Protein AF-A0A7C4D0T0-F1 (afdb_monomer_lite)

Secondary structure (DSSP, 8-state):
---------SHHHHHHHHTTSS-------HHHHHHHHHHHTTTT--PPP--EEEEEE-TTTHHHHHHH---SEEEEEESSHHHHHHHHH--S--EEEE-TTTGGG--HHHHHHHHTSSS--EEEEEHHHHHHHHHH--SHHHHHHHHHHHHHHHHHHHTT-EEEEE---SSGGGPPPHHHHHHHHHHTT--HHHHHIIIIIHHHHHHHHHTT-

Sequence (213 aa):
MFNLYLAYSECRDMIKHVEIDSAIMFGFDSELLKKCVDALNSARAAIAIVPRAIHQVSEDTIDICLKKSRYLLNGCIPSDTISARKLAKLGATVTIVLTPTSLKFIDESQINVMAQTPTPRYLEIHLYQFLTHLVNYQNIDVEKEFYYLGTVIERALKNDVAVIPSASSPNIRKAILVNHIDLVLYSMGFSRRERRLMLEFYPMDLVQRWLKT

pLDDT: mean 77.22, std 20.46, range [22.3, 97.38]

Radius of gyration: 17.25 Å; chains: 1; bounding box: 45×38×47 Å

Organism: NCBI:txid334771

Structure (mmCIF, N/CA/C/O backbone):
data_AF-A0A7C4D0T0-F1
#
_entry.id   AF-A0A7C4D0T0-F1
#
loop_
_atom_site.group_PDB
_atom_site.id
_atom_site.type_symbol
_atom_site.label_atom_id
_atom_site.label_alt_id
_atom_site.label_comp_id
_atom_site.label_asym_id
_atom_site.label_entity_id
_atom_site.label_seq_id
_atom_site.pdbx_PDB_ins_code
_atom_site.Cartn_x
_atom_site.Cartn_y
_atom_site.Cartn_z
_atom_site.occupancy
_atom_site.B_iso_or_equiv
_atom_site.auth_seq_id
_atom_site.auth_comp_id
_atom_site.auth_asym_id
_atom_site.auth_atom_id
_atom_site.pdbx_PDB_model_num
ATOM 1 N N . MET A 1 1 ? 20.392 -10.855 -11.038 1.00 25.83 1 MET A N 1
ATOM 2 C CA . MET A 1 1 ? 20.099 -9.501 -11.555 1.00 25.83 1 MET A CA 1
ATOM 3 C C . MET A 1 1 ? 18.695 -9.537 -12.148 1.00 25.83 1 MET A C 1
ATOM 5 O O . MET A 1 1 ? 18.511 -10.171 -13.178 1.00 25.83 1 MET A O 1
ATOM 9 N N . PHE A 1 2 ? 17.692 -8.984 -11.458 1.00 23.64 2 PHE A N 1
ATOM 10 C CA . PHE A 1 2 ? 16.321 -8.933 -11.979 1.00 23.64 2 PHE A CA 1
ATOM 11 C C . PHE A 1 2 ? 16.244 -7.875 -13.077 1.00 23.64 2 PHE A C 1
ATOM 13 O O . PHE A 1 2 ? 16.380 -6.684 -12.810 1.00 23.64 2 PHE A O 1
ATOM 20 N N . ASN A 1 3 ? 16.082 -8.318 -14.322 1.00 22.30 3 ASN A N 1
ATOM 21 C CA . ASN A 1 3 ? 15.970 -7.432 -15.471 1.00 22.30 3 ASN A CA 1
ATOM 22 C C . ASN A 1 3 ? 14.504 -6.974 -15.583 1.00 22.30 3 ASN A C 1
ATOM 24 O O . ASN A 1 3 ? 13.681 -7.644 -16.196 1.00 22.30 3 ASN A O 1
ATOM 28 N N . LEU A 1 4 ? 14.162 -5.868 -14.917 1.00 30.02 4 LEU A N 1
ATOM 29 C CA . LEU A 1 4 ? 12.798 -5.314 -14.814 1.00 30.02 4 LEU A CA 1
ATOM 30 C C . LEU A 1 4 ? 12.349 -4.507 -16.055 1.00 30.02 4 LEU A C 1
ATOM 32 O O . LEU A 1 4 ? 11.442 -3.683 -15.966 1.00 30.02 4 LEU A O 1
ATOM 36 N N . TYR A 1 5 ? 12.966 -4.713 -17.221 1.00 28.58 5 TYR A N 1
ATOM 37 C CA . TYR A 1 5 ? 12.603 -3.990 -18.442 1.00 28.58 5 TYR A CA 1
ATOM 38 C C . TYR A 1 5 ? 11.486 -4.708 -19.205 1.00 28.58 5 TYR A C 1
ATOM 40 O O . TYR A 1 5 ? 11.740 -5.578 -20.033 1.00 28.58 5 TYR A O 1
ATOM 48 N N . LEU A 1 6 ? 10.247 -4.271 -18.993 1.00 40.19 6 LEU A N 1
ATOM 49 C CA . LEU A 1 6 ? 9.230 -4.319 -20.042 1.00 40.19 6 LEU A CA 1
ATOM 50 C C . LEU A 1 6 ? 9.036 -2.897 -20.555 1.00 40.19 6 LEU A C 1
ATOM 52 O O . LEU A 1 6 ? 8.265 -2.103 -20.023 1.00 40.19 6 LEU A O 1
ATOM 56 N N . ALA A 1 7 ? 9.818 -2.556 -21.577 1.00 33.72 7 ALA A N 1
ATOM 57 C CA . ALA A 1 7 ? 9.607 -1.344 -22.343 1.00 33.72 7 ALA A CA 1
ATOM 58 C C . ALA A 1 7 ? 8.464 -1.601 -23.329 1.00 33.72 7 ALA A C 1
ATOM 60 O O . ALA A 1 7 ? 8.690 -2.093 -24.430 1.00 33.72 7 ALA A O 1
ATOM 61 N N . TYR A 1 8 ? 7.234 -1.271 -22.942 1.00 43.12 8 TYR A N 1
ATOM 62 C CA . TYR A 1 8 ? 6.168 -1.110 -23.925 1.00 43.12 8 TYR A CA 1
ATOM 63 C C . TYR A 1 8 ? 6.389 0.233 -24.624 1.00 43.12 8 TYR A C 1
ATOM 65 O O . TYR A 1 8 ? 6.225 1.300 -24.029 1.00 43.12 8 TYR A O 1
ATOM 73 N N . SER A 1 9 ? 6.850 0.177 -25.871 1.00 38.19 9 SER A N 1
ATOM 74 C CA . SER A 1 9 ? 7.091 1.349 -26.719 1.00 38.19 9 SER A CA 1
ATOM 75 C C . SER A 1 9 ? 5.818 1.877 -27.376 1.00 38.19 9 SER A C 1
ATOM 77 O O . SER A 1 9 ? 5.797 3.018 -27.831 1.00 38.19 9 SER A O 1
ATOM 79 N N . GLU A 1 10 ? 4.756 1.070 -27.409 1.00 41.31 10 GLU A N 1
ATOM 80 C CA . GLU A 1 10 ? 3.514 1.370 -28.114 1.00 41.31 10 GLU A CA 1
ATOM 81 C C . GLU A 1 10 ? 2.292 0.953 -27.284 1.00 41.31 10 GLU A C 1
ATOM 83 O O . GLU A 1 10 ? 2.283 -0.090 -26.629 1.00 41.31 10 GLU A O 1
ATOM 88 N N . CYS A 1 11 ? 1.218 1.747 -27.349 1.00 44.31 11 CYS A N 1
ATOM 89 C CA . CYS A 1 11 ? -0.046 1.472 -26.654 1.00 44.31 11 CYS A CA 1
ATOM 90 C C . CYS A 1 11 ? -0.643 0.099 -27.031 1.00 44.31 11 CYS A C 1
ATOM 92 O O . CYS A 1 11 ? -1.248 -0.572 -26.195 1.00 44.31 11 CYS A O 1
ATOM 94 N N . ARG A 1 12 ? -0.398 -0.370 -28.264 1.00 48.31 12 ARG A N 1
ATOM 95 C CA . ARG A 1 12 ? -0.879 -1.673 -28.750 1.00 48.31 12 ARG A CA 1
ATOM 96 C C . ARG A 1 12 ? -0.313 -2.859 -27.960 1.00 48.31 12 ARG A C 1
ATOM 98 O O . ARG A 1 12 ? -0.985 -3.877 -27.828 1.00 48.31 12 ARG A O 1
ATOM 105 N N . ASP A 1 13 ? 0.917 -2.749 -27.461 1.00 50.94 13 ASP A N 1
ATOM 106 C CA . ASP A 1 13 ? 1.589 -3.861 -26.785 1.00 50.94 13 ASP A CA 1
ATOM 107 C C . ASP A 1 13 ? 1.131 -3.977 -25.322 1.00 50.94 13 ASP A C 1
ATOM 109 O O . ASP A 1 13 ? 1.096 -5.074 -24.770 1.00 50.94 13 ASP A O 1
ATOM 113 N N . MET A 1 14 ? 0.678 -2.862 -24.734 1.00 51.56 14 MET A N 1
ATOM 114 C CA . MET A 1 14 ? -0.050 -2.835 -23.464 1.00 51.56 14 MET A CA 1
ATOM 115 C C . MET A 1 14 ? -1.441 -3.476 -23.612 1.00 51.56 14 MET A C 1
ATOM 117 O O . MET A 1 14 ? -1.815 -4.309 -22.793 1.00 51.56 14 MET A O 1
ATOM 121 N N . ILE A 1 15 ? -2.181 -3.147 -24.681 1.00 50.59 15 ILE A N 1
ATOM 122 C CA . ILE A 1 15 ? -3.528 -3.688 -24.961 1.00 50.59 15 ILE A CA 1
ATOM 123 C C . ILE A 1 15 ? -3.529 -5.215 -25.043 1.00 50.59 15 ILE A C 1
ATOM 125 O O . ILE A 1 15 ? -4.337 -5.856 -24.375 1.00 50.59 15 ILE A O 1
ATOM 129 N N . LYS A 1 16 ? -2.570 -5.802 -25.772 1.00 49.34 16 LYS A N 1
ATOM 130 C CA . LYS A 1 16 ? -2.410 -7.264 -25.860 1.00 49.34 16 LYS A CA 1
ATOM 131 C C . LYS A 1 16 ? -2.255 -7.943 -24.501 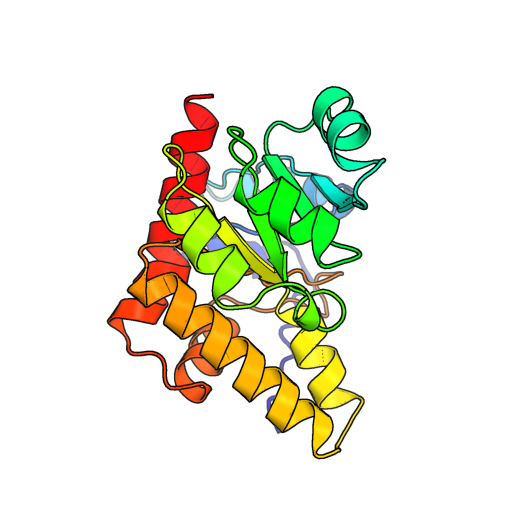1.00 49.34 16 LYS A C 1
ATOM 133 O O . LYS A 1 16 ? -2.553 -9.122 -24.382 1.00 49.34 16 LYS A O 1
ATOM 138 N N . HIS A 1 17 ? -1.743 -7.234 -23.498 1.00 48.78 17 HIS A N 1
ATOM 139 C CA . HIS A 1 17 ? -1.542 -7.784 -22.162 1.00 48.78 17 HIS A CA 1
ATOM 140 C C . HIS A 1 17 ? -2.787 -7.627 -21.279 1.00 48.78 17 HIS A C 1
ATOM 142 O O . HIS A 1 17 ? -3.100 -8.529 -20.508 1.00 48.78 17 HIS A O 1
ATOM 148 N N . VAL A 1 18 ? -3.544 -6.535 -21.439 1.00 49.06 18 VAL A N 1
ATOM 149 C CA . VAL A 1 18 ? -4.823 -6.332 -20.733 1.00 49.06 18 VAL A CA 1
ATOM 150 C C . VAL A 1 18 ? -5.925 -7.276 -21.236 1.00 49.06 18 VAL A C 1
ATOM 152 O O . VAL A 1 18 ? -6.815 -7.637 -20.474 1.00 49.06 18 VAL A O 1
ATOM 155 N N . GLU A 1 19 ? -5.861 -7.721 -22.494 1.00 42.75 19 GLU A N 1
ATOM 156 C CA . GLU A 1 19 ? -6.768 -8.746 -23.038 1.00 42.75 19 GLU A CA 1
ATOM 157 C C . GLU A 1 19 ? -6.543 -10.151 -22.444 1.00 42.75 19 GLU A C 1
ATOM 159 O O . GLU A 1 19 ? -7.451 -10.979 -22.499 1.00 42.75 19 GLU A O 1
ATOM 164 N N . ILE A 1 20 ? -5.359 -10.434 -21.885 1.00 43.66 20 ILE A N 1
ATOM 165 C CA . ILE A 1 20 ? -4.994 -11.771 -21.381 1.00 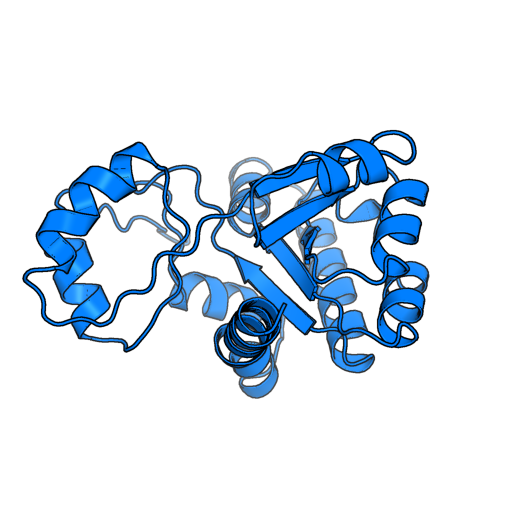43.66 20 ILE A CA 1
ATOM 166 C C . ILE A 1 20 ? -5.419 -11.963 -19.917 1.00 43.66 20 ILE A C 1
ATOM 168 O O . ILE A 1 20 ? -5.844 -13.060 -19.562 1.00 43.66 20 ILE A O 1
ATOM 172 N N . ASP A 1 21 ? -5.370 -10.910 -19.093 1.00 34.22 21 ASP A N 1
ATOM 173 C CA . ASP A 1 21 ? -5.737 -10.959 -17.673 1.00 34.22 21 ASP A CA 1
ATOM 174 C C . ASP A 1 21 ? -6.852 -9.950 -17.360 1.00 34.22 21 ASP A C 1
ATOM 176 O O . ASP A 1 21 ? -6.663 -8.732 -17.334 1.00 34.22 21 ASP A O 1
ATOM 180 N N . SER A 1 22 ? -8.050 -10.476 -17.108 1.00 33.94 22 SER A N 1
ATOM 181 C CA . SER A 1 22 ? -9.236 -9.719 -16.714 1.00 33.94 22 SER A CA 1
ATOM 182 C C . SER A 1 22 ? -8.976 -8.802 -15.505 1.00 33.94 22 SER A C 1
ATOM 184 O O . SER A 1 22 ? -8.623 -9.276 -14.431 1.00 33.94 22 SER A O 1
ATOM 186 N N . ALA A 1 23 ? -9.233 -7.501 -15.698 1.00 35.12 23 ALA A N 1
ATOM 187 C CA . ALA A 1 23 ? -9.285 -6.423 -14.700 1.00 35.12 23 ALA A CA 1
ATOM 188 C C . ALA A 1 23 ? -8.036 -6.248 -13.806 1.00 35.12 23 ALA A C 1
ATOM 190 O O . ALA A 1 23 ? -8.086 -6.446 -12.595 1.00 35.12 23 ALA A O 1
ATOM 191 N N . ILE A 1 24 ? -6.934 -5.760 -14.384 1.00 37.72 24 ILE A N 1
ATOM 192 C CA . ILE A 1 24 ? -5.796 -5.236 -13.612 1.00 37.72 24 ILE A CA 1
ATOM 193 C C . ILE A 1 24 ? -5.972 -3.721 -13.406 1.00 37.72 24 ILE A C 1
ATOM 195 O O . ILE A 1 24 ? -6.083 -2.955 -14.366 1.00 37.72 24 ILE A O 1
ATOM 199 N N . MET A 1 25 ? -5.994 -3.279 -12.142 1.00 37.59 25 MET A N 1
ATOM 200 C CA . MET A 1 25 ? -5.918 -1.862 -11.768 1.00 37.59 25 MET A CA 1
ATOM 201 C C . MET A 1 25 ? -4.535 -1.309 -12.123 1.00 37.59 25 MET A C 1
ATOM 203 O O . MET A 1 25 ? -3.541 -1.633 -11.475 1.00 37.59 25 MET A O 1
ATOM 207 N N . PHE A 1 26 ? -4.474 -0.425 -13.112 1.00 42.31 26 PHE A N 1
ATOM 208 C CA . PHE A 1 26 ? -3.258 0.311 -13.435 1.00 42.31 26 PHE A CA 1
ATOM 209 C C . PHE A 1 26 ? -3.381 1.762 -12.964 1.00 42.31 26 PHE A C 1
ATOM 211 O O . PHE A 1 26 ? -4.307 2.480 -13.343 1.00 42.31 26 PHE A O 1
ATOM 218 N N . GLY A 1 27 ? -2.432 2.210 -12.142 1.00 35.66 27 GLY A N 1
ATOM 219 C CA . GLY A 1 27 ? -2.231 3.634 -11.888 1.00 35.66 27 GLY A CA 1
ATOM 220 C C . GLY A 1 27 ? -1.482 4.255 -13.065 1.00 35.66 27 GLY A C 1
ATOM 221 O O . GLY A 1 27 ? -0.355 3.851 -13.346 1.00 35.66 27 GLY A O 1
ATOM 222 N N . PHE A 1 28 ? -2.092 5.223 -13.750 1.00 41.34 28 PHE A N 1
ATOM 223 C CA . PHE A 1 28 ? -1.472 5.940 -14.866 1.00 41.34 28 PHE A CA 1
ATOM 224 C C . PHE A 1 28 ? -1.412 7.447 -14.611 1.00 41.34 28 PHE A C 1
ATOM 226 O O . PHE A 1 28 ? -2.280 8.019 -13.951 1.00 41.34 28 PHE A O 1
ATOM 233 N N . ASP A 1 29 ? -0.405 8.090 -15.203 1.00 40.47 29 ASP A N 1
ATOM 234 C CA . ASP A 1 29 ? -0.347 9.543 -15.366 1.00 40.47 29 ASP A CA 1
ATOM 235 C C . ASP A 1 29 ? -1.503 10.034 -16.263 1.00 40.47 29 ASP A C 1
ATOM 237 O O . ASP A 1 29 ? -1.853 9.386 -17.253 1.00 40.47 29 ASP A O 1
ATOM 241 N N . SER A 1 30 ? -2.072 11.199 -15.942 1.00 37.81 30 SER A N 1
ATOM 242 C CA . SER A 1 30 ? -3.179 11.838 -16.665 1.00 37.81 30 SER A CA 1
ATOM 243 C C . SER A 1 30 ? -2.946 12.079 -18.168 1.00 37.81 30 SER A C 1
ATOM 245 O O . SER A 1 30 ? -3.904 12.033 -18.943 1.00 37.81 30 SER A O 1
ATOM 247 N N . GLU A 1 31 ? -1.711 12.315 -18.621 1.00 44.69 31 GLU A N 1
ATOM 248 C CA . GLU A 1 31 ? -1.409 12.506 -20.049 1.00 44.69 31 GLU A CA 1
ATOM 249 C C . GLU A 1 31 ? -1.310 11.177 -20.799 1.00 44.69 31 GLU A C 1
ATOM 251 O O . GLU A 1 31 ? -1.750 11.063 -21.947 1.00 44.69 31 GLU A O 1
ATOM 256 N N . LEU A 1 32 ? -0.767 10.154 -20.134 1.00 48.09 32 LEU A N 1
ATOM 257 C CA . LEU A 1 32 ? -0.699 8.797 -20.672 1.00 48.09 32 LEU A CA 1
ATOM 258 C C . LEU A 1 32 ? -2.100 8.184 -20.754 1.00 48.09 32 LEU A C 1
ATOM 260 O O . LEU A 1 32 ? -2.432 7.510 -21.728 1.00 48.09 32 LEU A O 1
ATOM 264 N N . LEU A 1 33 ? -2.934 8.495 -19.761 1.00 47.03 33 LEU A N 1
ATOM 265 C CA . LEU A 1 33 ? -4.328 8.096 -19.677 1.00 47.03 33 LEU A CA 1
ATOM 266 C C . LEU A 1 33 ? -5.118 8.539 -20.907 1.00 47.03 33 LEU A C 1
ATOM 268 O O . LEU A 1 33 ? -5.771 7.715 -21.538 1.00 47.03 33 LEU A O 1
ATOM 272 N N . LYS A 1 34 ? -5.001 9.814 -21.297 1.00 50.31 34 LYS A N 1
ATOM 273 C CA . LYS A 1 34 ? -5.697 10.354 -22.476 1.00 50.31 34 LYS A CA 1
ATOM 274 C C . LYS A 1 34 ? -5.332 9.605 -23.757 1.00 50.31 34 LYS A C 1
ATOM 276 O O . LYS A 1 34 ? -6.209 9.325 -24.559 1.00 50.31 34 LYS A O 1
ATOM 281 N N . LYS A 1 35 ? -4.059 9.235 -23.923 1.00 53.41 35 LYS A N 1
ATOM 282 C CA . LYS A 1 35 ? -3.582 8.479 -25.095 1.00 53.41 35 LYS A CA 1
ATOM 283 C C . LYS A 1 35 ? -4.015 7.011 -25.078 1.00 53.41 35 LYS A C 1
ATOM 285 O O . LYS A 1 35 ? -4.164 6.414 -26.137 1.00 53.41 35 LYS A O 1
ATOM 290 N N . CYS A 1 36 ? -4.193 6.426 -23.894 1.00 51.88 36 CYS A N 1
ATOM 291 C CA . CYS A 1 36 ? -4.575 5.024 -23.748 1.00 51.88 36 CYS A CA 1
ATOM 292 C C . CYS A 1 36 ? -6.091 4.815 -23.842 1.00 51.88 36 CYS A C 1
ATOM 294 O O . CYS A 1 36 ? -6.513 3.831 -24.432 1.00 51.88 36 CYS A O 1
ATOM 296 N N . VAL A 1 37 ? -6.913 5.732 -23.322 1.00 52.69 37 VAL A N 1
ATOM 297 C CA . VAL A 1 37 ? -8.387 5.623 -23.325 1.00 52.69 37 VAL A CA 1
ATOM 298 C C . VAL A 1 37 ? -8.950 5.352 -24.726 1.00 52.69 37 VAL A C 1
ATOM 300 O O . VAL A 1 37 ? -9.763 4.443 -24.885 1.00 52.69 37 VAL A O 1
ATOM 303 N N . ASP A 1 38 ? -8.466 6.058 -25.750 1.00 54.06 38 ASP A N 1
ATOM 304 C CA . ASP A 1 38 ? -8.947 5.892 -27.130 1.00 54.06 38 ASP A CA 1
ATOM 305 C C . ASP A 1 38 ? -8.624 4.505 -27.711 1.00 54.06 38 ASP A C 1
ATOM 307 O O . ASP A 1 38 ? -9.415 3.931 -28.459 1.00 54.06 38 ASP A O 1
ATOM 311 N N . ALA A 1 39 ? -7.480 3.937 -27.330 1.00 51.84 39 ALA A N 1
ATOM 312 C CA . ALA A 1 39 ? -7.027 2.631 -27.796 1.00 51.84 39 ALA A CA 1
ATOM 313 C C . ALA A 1 39 ? -7.584 1.467 -26.950 1.00 51.84 39 ALA A C 1
ATOM 315 O O . ALA A 1 39 ? -7.711 0.349 -27.436 1.00 51.84 39 ALA A O 1
ATOM 316 N N . LEU A 1 40 ? -7.961 1.718 -25.694 1.00 51.88 40 LEU A N 1
ATOM 317 C CA . LEU A 1 40 ? -8.624 0.744 -24.823 1.00 51.88 40 LEU A CA 1
ATOM 318 C C . LEU A 1 40 ? -10.114 0.588 -25.171 1.00 51.88 40 LEU A C 1
ATOM 320 O O . LEU A 1 40 ? -10.640 -0.524 -25.130 1.00 51.88 40 LEU A O 1
ATOM 324 N N . ASN A 1 41 ? -10.776 1.672 -25.593 1.00 48.84 41 ASN A N 1
ATOM 325 C CA . ASN A 1 41 ? -12.168 1.653 -26.061 1.00 48.84 41 ASN A CA 1
ATOM 326 C C . ASN A 1 41 ? -12.386 0.733 -27.278 1.00 48.84 41 ASN A C 1
ATOM 328 O O . ASN A 1 41 ? -13.485 0.211 -27.464 1.00 48.84 41 ASN A O 1
ATOM 332 N N . SER A 1 42 ? -11.357 0.504 -28.100 1.00 48.53 42 SER A N 1
ATOM 333 C CA . SER A 1 42 ? -11.423 -0.388 -29.264 1.00 48.53 42 SER A CA 1
ATOM 334 C C . SER A 1 42 ? -11.138 -1.863 -28.939 1.00 48.53 42 SER A C 1
ATOM 336 O O . SER A 1 42 ? -11.513 -2.730 -29.727 1.00 48.53 42 SER A O 1
ATOM 338 N N . ALA A 1 43 ? -10.560 -2.172 -27.772 1.00 47.44 43 ALA A N 1
ATOM 339 C CA . ALA A 1 43 ? -10.097 -3.512 -27.391 1.00 47.44 43 ALA A CA 1
ATOM 340 C C . ALA A 1 43 ? -11.143 -4.400 -26.678 1.00 47.44 43 ALA A C 1
ATOM 342 O O . ALA A 1 43 ? -10.823 -5.497 -26.239 1.00 47.44 43 ALA A O 1
ATOM 343 N N . ARG A 1 44 ? -12.401 -3.957 -26.508 1.00 44.84 44 ARG A N 1
ATOM 344 C CA . ARG A 1 44 ? -13.457 -4.682 -25.746 1.00 44.84 44 ARG A CA 1
ATOM 345 C C . ARG A 1 44 ? -13.069 -5.109 -24.311 1.00 44.84 44 ARG A C 1
ATOM 347 O O . ARG A 1 44 ? -13.824 -5.843 -23.677 1.00 44.84 44 ARG A O 1
ATOM 354 N N . ALA A 1 45 ? -11.946 -4.641 -23.770 1.00 45.53 45 ALA A N 1
ATOM 355 C CA . ALA A 1 45 ? -11.551 -4.889 -22.392 1.00 45.53 45 ALA A CA 1
ATOM 356 C C . ALA A 1 45 ? -12.285 -3.913 -21.460 1.00 45.53 45 ALA A C 1
ATOM 358 O O . ALA A 1 45 ? -12.240 -2.697 -21.650 1.00 45.53 45 ALA A O 1
ATOM 359 N N . ALA A 1 46 ? -12.957 -4.438 -20.434 1.00 48.75 46 ALA A N 1
ATOM 360 C CA . ALA A 1 46 ? -13.577 -3.630 -19.387 1.00 48.75 46 ALA A CA 1
ATOM 361 C C . ALA A 1 46 ? -12.492 -3.064 -18.456 1.00 48.75 46 ALA A C 1
ATOM 363 O O . ALA A 1 46 ? -12.202 -3.617 -17.397 1.00 48.75 46 ALA A O 1
ATOM 364 N N . ILE A 1 47 ? -11.860 -1.972 -18.877 1.00 51.56 47 ILE A N 1
ATOM 365 C CA . ILE A 1 47 ? -10.849 -1.271 -18.087 1.00 51.56 47 ILE A CA 1
ATOM 366 C C . ILE A 1 47 ? -11.531 -0.123 -17.358 1.00 51.56 47 ILE A C 1
ATOM 368 O O . ILE A 1 47 ? -12.042 0.810 -17.975 1.00 51.56 47 ILE A O 1
ATOM 372 N N . ALA A 1 48 ? -11.526 -0.194 -16.030 1.00 51.47 48 ALA A N 1
ATOM 373 C CA . ALA A 1 48 ? -12.006 0.879 -15.176 1.00 51.47 48 ALA A CA 1
ATOM 374 C C . ALA A 1 48 ? -10.830 1.767 -14.763 1.00 51.47 48 ALA A C 1
ATOM 376 O O . ALA A 1 48 ? -9.880 1.317 -14.122 1.00 51.47 48 ALA A O 1
ATOM 377 N N . ILE A 1 49 ? -10.906 3.044 -15.124 1.00 61.12 49 ILE A N 1
ATOM 378 C CA . ILE A 1 49 ? -9.957 4.066 -14.692 1.00 61.12 49 ILE A CA 1
ATOM 379 C C . ILE A 1 49 ? -10.574 4.807 -13.517 1.00 61.12 49 ILE A C 1
ATOM 381 O O . ILE A 1 49 ? -11.670 5.354 -13.635 1.00 61.12 49 ILE A O 1
ATOM 385 N N . VAL A 1 50 ? -9.844 4.871 -12.405 1.00 62.47 50 VAL A N 1
ATOM 386 C CA . VAL A 1 50 ? -10.330 5.517 -11.187 1.00 62.47 50 VAL A CA 1
ATOM 387 C C . VAL A 1 50 ? -9.431 6.701 -10.816 1.00 62.47 50 VAL A C 1
ATOM 389 O O . VAL A 1 50 ? -8.262 6.491 -10.487 1.00 62.47 50 VAL A O 1
ATOM 392 N N . PRO A 1 51 ? -9.934 7.951 -10.861 1.00 66.25 51 PRO A N 1
ATOM 393 C CA . PRO A 1 51 ? -9.148 9.116 -10.480 1.00 66.25 51 PRO A CA 1
ATOM 394 C C . PRO A 1 51 ? -8.867 9.102 -8.976 1.00 66.25 51 PRO A C 1
ATOM 396 O O . PRO A 1 51 ? -9.758 8.895 -8.148 1.00 66.25 51 PRO A O 1
ATOM 399 N N . ARG A 1 52 ? -7.608 9.359 -8.625 1.00 75.94 52 ARG A N 1
ATOM 400 C CA . ARG A 1 52 ? -7.093 9.229 -7.265 1.00 75.94 52 ARG A CA 1
ATOM 401 C C . ARG A 1 52 ? -6.047 10.295 -6.965 1.00 75.94 52 ARG A C 1
ATOM 403 O O . ARG A 1 52 ? -5.271 10.648 -7.849 1.00 75.94 52 ARG A O 1
ATOM 410 N N . ALA A 1 53 ? -5.982 10.743 -5.713 1.00 81.81 53 ALA A N 1
ATOM 411 C CA . ALA A 1 53 ? -4.900 11.591 -5.225 1.00 81.81 53 ALA A CA 1
ATOM 412 C C . ALA A 1 53 ? -4.061 10.908 -4.145 1.00 81.81 53 ALA A C 1
ATOM 414 O O . ALA A 1 53 ? -4.578 10.159 -3.315 1.00 81.81 53 ALA A O 1
ATOM 415 N N . ILE A 1 54 ? -2.765 11.217 -4.153 1.00 89.25 54 ILE A N 1
ATOM 416 C CA . ILE A 1 54 ? -1.812 10.861 -3.104 1.00 89.25 54 ILE A CA 1
ATOM 417 C C . ILE A 1 54 ? -1.328 12.158 -2.466 1.00 89.25 54 ILE A C 1
ATOM 419 O O . ILE A 1 54 ? -0.823 13.037 -3.162 1.00 89.25 54 ILE A O 1
ATOM 423 N N . HIS A 1 55 ? -1.470 12.269 -1.150 1.00 90.62 55 HIS A N 1
ATOM 424 C CA . HIS A 1 55 ? -1.078 13.447 -0.382 1.00 90.62 55 HIS A CA 1
ATOM 425 C C . HIS A 1 55 ? -0.004 13.066 0.622 1.00 90.62 55 HIS A C 1
ATOM 427 O O . HIS A 1 55 ? -0.157 12.080 1.338 1.00 90.62 55 HIS A O 1
ATOM 433 N N . GLN A 1 56 ? 1.052 13.863 0.726 1.00 93.69 56 GLN A N 1
ATOM 434 C CA . GLN A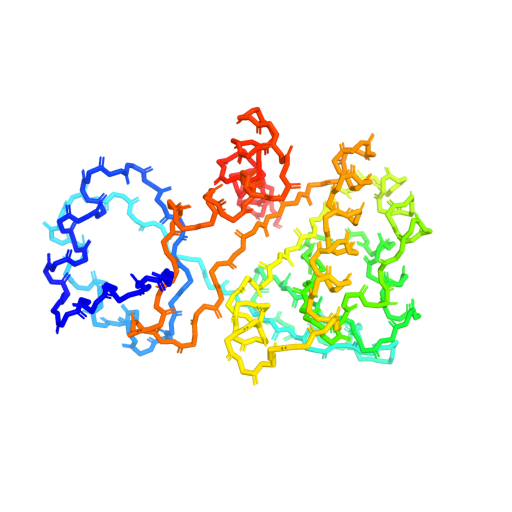 1 56 ? 1.906 13.821 1.906 1.00 93.69 56 GLN A CA 1
ATOM 435 C C . GLN A 1 56 ? 1.261 14.675 2.996 1.00 93.69 56 GLN A C 1
ATOM 437 O O . GLN A 1 56 ? 0.868 15.810 2.726 1.00 93.69 56 GLN A O 1
ATOM 442 N N . VAL A 1 57 ? 1.107 14.123 4.198 1.00 93.94 57 VAL A N 1
ATOM 443 C CA . VAL A 1 57 ? 0.324 14.751 5.266 1.00 93.94 57 VAL A CA 1
ATOM 444 C C . VAL A 1 57 ? 1.041 14.703 6.611 1.00 93.94 57 VAL A C 1
ATOM 446 O O . VAL A 1 57 ? 1.660 13.704 6.968 1.00 93.94 57 VAL A O 1
ATOM 449 N N . SER A 1 58 ? 0.881 15.787 7.359 1.00 94.25 58 SER A N 1
ATOM 450 C CA . SER A 1 58 ? 1.270 15.989 8.755 1.00 94.25 58 SER A CA 1
ATOM 451 C C . SER A 1 58 ? 0.025 16.166 9.628 1.00 94.25 58 SER A C 1
ATOM 453 O O . SER A 1 58 ? -1.087 16.294 9.110 1.00 94.25 58 SER A O 1
ATOM 455 N N . GLU A 1 59 ? 0.187 16.207 10.952 1.00 91.44 59 GLU A N 1
ATOM 456 C CA . GLU A 1 59 ? -0.927 16.385 11.897 1.00 91.44 59 GLU A CA 1
ATOM 457 C C . GLU A 1 59 ? -1.867 17.549 11.521 1.00 91.44 59 GLU A C 1
ATOM 459 O O . GLU A 1 59 ? -3.095 17.371 11.493 1.00 91.44 59 GLU A O 1
ATOM 464 N N . ASP A 1 60 ? -1.278 18.690 11.150 1.00 90.38 60 ASP A N 1
ATOM 465 C CA . ASP A 1 60 ? -1.977 19.940 10.830 1.00 90.38 60 ASP A CA 1
ATOM 466 C C . ASP A 1 60 ? -2.647 19.937 9.450 1.00 90.38 60 ASP A C 1
ATOM 468 O O . ASP A 1 60 ? -3.596 20.681 9.198 1.00 90.38 60 ASP A O 1
ATOM 472 N N . THR A 1 61 ? -2.152 19.114 8.524 1.00 91.12 61 THR A N 1
ATOM 473 C CA . THR A 1 61 ? -2.559 19.171 7.112 1.00 91.12 61 THR A CA 1
ATOM 474 C C . THR A 1 61 ? -3.557 18.088 6.723 1.00 91.12 61 THR A C 1
ATOM 476 O O . THR A 1 61 ? -4.301 18.299 5.765 1.00 91.12 61 THR A O 1
ATOM 479 N N . ILE A 1 62 ? -3.660 16.985 7.483 1.00 90.31 62 ILE A N 1
ATOM 480 C CA . ILE A 1 62 ? -4.579 15.863 7.199 1.00 90.31 62 ILE A CA 1
ATOM 481 C C . ILE A 1 62 ? -6.002 16.352 6.901 1.00 90.31 62 ILE A C 1
ATOM 483 O O . ILE A 1 62 ? -6.554 16.051 5.842 1.00 90.31 62 ILE A O 1
ATOM 487 N N . ASP A 1 63 ? -6.590 17.141 7.803 1.00 87.56 63 ASP A N 1
ATOM 488 C CA . ASP A 1 63 ? -7.995 17.548 7.675 1.00 87.56 63 ASP A CA 1
ATOM 489 C C . ASP A 1 63 ? -8.207 18.498 6.492 1.00 87.56 63 ASP A C 1
ATOM 491 O O . ASP A 1 63 ? -9.248 18.462 5.834 1.00 87.56 63 ASP A O 1
ATOM 495 N N . ILE A 1 64 ? -7.211 19.336 6.196 1.00 86.12 64 ILE A N 1
ATOM 496 C CA . ILE A 1 64 ? -7.250 20.283 5.080 1.00 86.12 64 ILE A CA 1
ATOM 497 C C . ILE A 1 64 ? -7.169 19.526 3.753 1.00 86.12 64 ILE A C 1
ATOM 499 O O . ILE A 1 64 ? -7.988 19.773 2.866 1.00 86.12 64 ILE A O 1
ATOM 503 N N . CYS A 1 65 ? -6.215 18.601 3.623 1.00 84.25 65 CYS A N 1
ATOM 504 C CA . CYS A 1 65 ? -6.018 17.793 2.422 1.00 84.25 65 CYS A CA 1
ATOM 505 C C . CYS A 1 65 ? -7.262 16.964 2.102 1.00 84.25 65 CYS A C 1
ATOM 507 O O . CYS A 1 65 ? -7.719 16.962 0.961 1.00 84.25 65 CYS A O 1
ATOM 509 N N . LEU A 1 66 ? -7.854 16.323 3.111 1.00 83.31 66 LEU A N 1
ATOM 510 C CA . LEU A 1 66 ? -9.011 15.456 2.912 1.00 83.31 66 LEU A CA 1
ATOM 511 C C . LEU A 1 66 ? -10.296 16.235 2.625 1.00 83.31 66 LEU A C 1
ATOM 513 O O . LEU A 1 66 ? -11.023 15.868 1.709 1.00 83.31 66 LEU A O 1
ATOM 517 N N . LYS A 1 67 ? -10.560 17.347 3.328 1.00 83.88 67 LYS A N 1
ATOM 518 C CA . LYS A 1 67 ? -11.755 18.175 3.069 1.00 83.88 67 LYS A CA 1
ATOM 519 C C . LYS A 1 67 ? -11.712 18.883 1.717 1.00 83.88 67 LYS A C 1
ATOM 521 O O . LYS A 1 67 ? -12.758 19.135 1.129 1.00 83.88 67 LYS A O 1
ATOM 526 N N . LYS A 1 68 ? -10.520 19.258 1.244 1.00 79.25 68 LYS A N 1
ATOM 527 C CA . LYS A 1 68 ? -10.347 19.959 -0.038 1.00 79.25 68 LYS A CA 1
ATOM 528 C C . LYS A 1 68 ? -10.158 19.014 -1.223 1.00 79.25 68 LYS A C 1
ATOM 530 O O . LYS A 1 68 ? -10.166 19.486 -2.362 1.00 79.25 68 LYS A O 1
ATOM 535 N N . SER A 1 69 ? -9.965 17.717 -0.986 1.00 73.56 69 SER A N 1
ATOM 536 C CA . SER A 1 69 ? -9.771 16.764 -2.071 1.00 73.56 69 SER A CA 1
ATOM 537 C C . SER A 1 69 ? -11.050 16.630 -2.890 1.00 73.56 69 SER A C 1
ATOM 539 O O . SER A 1 69 ? -12.111 16.300 -2.372 1.00 73.56 69 SER A O 1
ATOM 541 N N . ARG A 1 70 ? -10.938 16.875 -4.197 1.00 72.69 70 ARG A N 1
ATOM 542 C CA . ARG A 1 70 ? -11.997 16.559 -5.170 1.00 72.69 70 ARG A CA 1
ATOM 543 C C . ARG A 1 70 ? -11.964 15.091 -5.593 1.00 72.69 70 ARG A C 1
ATOM 545 O O . ARG A 1 70 ? -12.836 14.649 -6.334 1.00 72.69 70 ARG A O 1
ATOM 552 N N . TYR A 1 71 ? -10.927 14.365 -5.179 1.00 68.12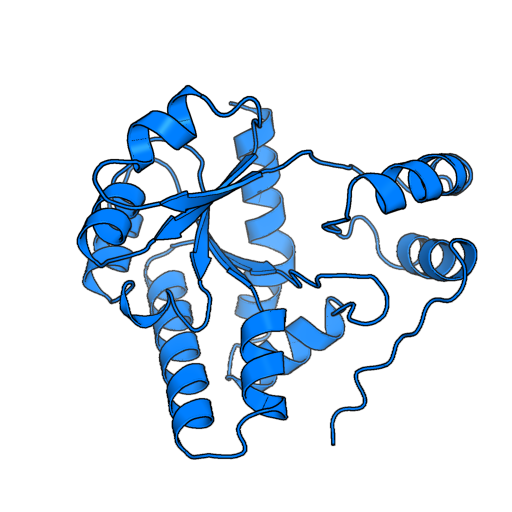 71 TYR A N 1
ATOM 553 C CA . TYR A 1 71 ? -10.753 12.968 -5.517 1.00 68.12 71 TYR A CA 1
ATOM 554 C C . TYR A 1 71 ? -11.502 12.129 -4.514 1.00 68.12 71 TYR A C 1
ATOM 556 O O . TYR A 1 71 ? -11.331 12.267 -3.303 1.00 68.12 71 TYR A O 1
ATOM 564 N N . LEU A 1 72 ? -12.303 11.230 -5.053 1.00 67.75 72 LEU A N 1
ATOM 565 C CA . LEU A 1 72 ? -13.024 10.272 -4.256 1.00 67.75 72 LEU A CA 1
ATOM 566 C C . LEU A 1 72 ? -12.010 9.274 -3.631 1.00 67.75 72 LEU A C 1
ATOM 568 O O . LEU A 1 72 ? -12.167 8.927 -2.463 1.00 67.75 72 LEU A O 1
ATOM 572 N N . LEU A 1 73 ? -10.965 8.810 -4.345 1.00 76.69 73 LEU A N 1
ATOM 573 C CA . LEU A 1 73 ? -9.907 7.953 -3.772 1.00 76.69 73 LEU A CA 1
ATOM 574 C C . LEU A 1 73 ? -8.745 8.808 -3.258 1.00 76.69 73 LEU A C 1
ATOM 576 O O . LEU A 1 73 ? -8.150 9.573 -4.022 1.00 76.69 73 LEU A O 1
ATOM 580 N N . ASN A 1 74 ? -8.360 8.610 -1.995 1.00 85.12 74 ASN A N 1
ATOM 581 C CA . ASN A 1 74 ? -7.241 9.317 -1.373 1.00 85.12 74 ASN A CA 1
ATOM 582 C C . ASN A 1 74 ? -6.261 8.336 -0.719 1.00 85.12 74 ASN A C 1
ATOM 584 O O . ASN A 1 74 ? -6.654 7.485 0.078 1.00 85.12 74 ASN A O 1
ATOM 588 N N . GLY A 1 75 ? -4.982 8.467 -1.067 1.00 91.06 75 GLY A N 1
ATOM 589 C CA . GLY A 1 75 ? -3.865 7.895 -0.321 1.00 91.06 75 GLY A CA 1
ATOM 590 C C . GLY A 1 75 ? -3.128 8.976 0.457 1.00 91.06 75 GLY A C 1
ATOM 591 O O . GLY A 1 75 ? -2.946 10.089 -0.040 1.00 91.06 75 GLY A O 1
ATOM 592 N N . CYS A 1 76 ? -2.693 8.655 1.667 1.00 94.44 76 CYS A N 1
ATOM 593 C CA . CYS A 1 76 ? -1.992 9.578 2.549 1.00 94.44 76 CYS A CA 1
ATOM 594 C C . CYS A 1 76 ? -0.642 8.994 2.970 1.00 94.44 76 CYS A C 1
ATOM 596 O O . CYS A 1 76 ? -0.595 7.948 3.612 1.00 94.44 76 CYS A O 1
ATOM 598 N N . ILE A 1 77 ? 0.448 9.682 2.634 1.00 96.31 77 ILE A N 1
ATOM 599 C CA . ILE A 1 77 ? 1.804 9.377 3.098 1.00 96.31 77 ILE A CA 1
ATOM 600 C C . ILE A 1 77 ? 2.038 10.184 4.387 1.00 96.31 77 ILE A C 1
ATOM 602 O O . ILE A 1 77 ? 2.133 11.412 4.300 1.00 96.31 77 ILE A O 1
ATOM 606 N N . PRO A 1 78 ? 2.118 9.555 5.572 1.00 96.69 78 PRO A N 1
ATOM 607 C CA . PRO A 1 78 ? 2.374 10.280 6.812 1.00 96.69 78 PRO A CA 1
ATOM 608 C C . PRO A 1 78 ? 3.811 10.818 6.857 1.00 96.69 78 PRO A C 1
ATOM 610 O O . PRO A 1 78 ? 4.754 10.131 6.455 1.00 96.69 78 PRO A O 1
ATOM 613 N N . SER A 1 79 ? 3.985 12.038 7.368 1.00 96.31 79 SER A N 1
ATOM 614 C CA . SER A 1 79 ? 5.297 12.657 7.601 1.00 96.31 79 SER A CA 1
ATOM 615 C C . SER A 1 79 ? 5.905 12.335 8.96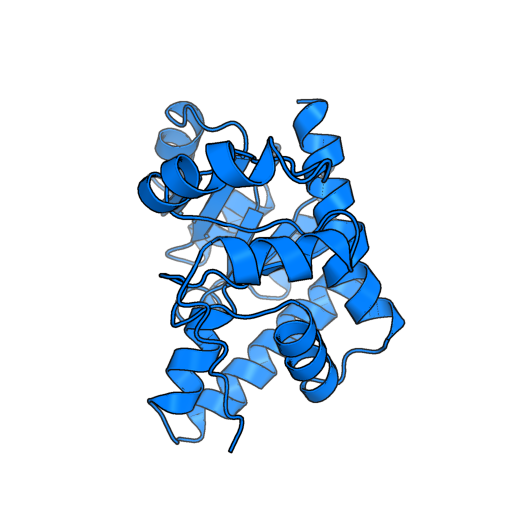3 1.00 96.31 79 SER A C 1
ATOM 617 O O . SER A 1 79 ? 7.083 12.617 9.178 1.00 96.31 79 SER A O 1
ATOM 619 N N . ASP A 1 80 ? 5.111 11.785 9.880 1.00 95.50 80 ASP A N 1
ATOM 620 C CA . ASP A 1 80 ? 5.481 11.543 11.273 1.00 95.50 80 ASP A CA 1
ATOM 621 C C . ASP A 1 80 ? 4.541 10.511 11.931 1.00 95.50 80 ASP A C 1
ATOM 623 O O . ASP A 1 80 ? 3.496 10.135 11.395 1.00 95.50 80 ASP A O 1
ATOM 627 N N . THR A 1 81 ? 4.898 10.038 13.126 1.00 95.69 81 THR A N 1
ATOM 628 C CA . THR A 1 81 ? 4.108 9.041 13.872 1.00 95.69 81 THR A CA 1
ATOM 629 C C . THR A 1 81 ? 2.740 9.574 14.321 1.00 95.69 81 THR A C 1
ATOM 631 O O . THR A 1 81 ? 1.795 8.799 14.497 1.00 95.69 81 THR A O 1
ATOM 634 N N . ILE A 1 82 ? 2.599 10.891 14.508 1.00 95.69 82 ILE A N 1
ATOM 635 C CA . ILE A 1 82 ? 1.351 11.507 14.980 1.00 95.69 82 ILE A CA 1
ATOM 636 C C . ILE A 1 82 ? 0.312 11.502 13.855 1.00 95.69 82 ILE A C 1
ATOM 638 O O . ILE A 1 82 ? -0.803 11.008 14.038 1.00 95.69 82 ILE A O 1
ATOM 642 N N . SER A 1 83 ? 0.702 11.963 12.669 1.00 95.44 83 SER A N 1
ATOM 643 C CA . SER A 1 83 ? -0.087 11.905 11.439 1.00 95.44 83 SER A CA 1
ATOM 644 C C . SER A 1 83 ? -0.441 10.466 11.068 1.00 95.44 83 SER A C 1
ATOM 646 O O . SER A 1 83 ? -1.609 10.184 10.802 1.00 95.44 83 SER A O 1
ATOM 648 N N . ALA A 1 84 ? 0.505 9.527 11.168 1.00 95.81 84 ALA A N 1
ATOM 649 C CA . ALA A 1 84 ? 0.247 8.097 10.996 1.00 95.81 84 ALA A CA 1
ATOM 650 C C . ALA A 1 84 ? -0.850 7.577 11.944 1.00 95.81 84 ALA A C 1
ATOM 652 O O . ALA A 1 84 ? -1.808 6.928 11.516 1.00 95.81 84 ALA A O 1
ATOM 653 N N . ARG A 1 85 ? -0.770 7.919 13.236 1.00 94.75 85 ARG A N 1
ATOM 654 C CA . ARG A 1 85 ? -1.780 7.536 14.234 1.00 94.75 85 ARG A CA 1
ATOM 655 C C . ARG A 1 85 ? -3.135 8.199 13.985 1.00 94.75 85 ARG A C 1
ATOM 657 O O . ARG A 1 85 ? -4.166 7.571 14.222 1.00 94.75 85 ARG A O 1
ATOM 664 N N . LYS A 1 86 ? -3.159 9.454 13.531 1.00 94.25 86 LYS A N 1
ATOM 665 C CA . LYS A 1 86 ? -4.396 10.170 13.184 1.00 94.25 86 LYS A CA 1
ATOM 666 C C . LYS A 1 86 ? -5.077 9.522 11.977 1.00 94.25 86 LYS A C 1
ATOM 668 O O . LYS A 1 86 ? -6.276 9.264 12.040 1.00 94.25 86 LYS A O 1
ATOM 673 N N . LEU A 1 87 ? -4.314 9.168 10.940 1.00 93.94 87 LEU A N 1
ATOM 674 C CA . LEU A 1 87 ? -4.815 8.430 9.776 1.00 93.94 87 LEU A CA 1
ATOM 675 C C . LEU A 1 87 ? -5.371 7.052 10.157 1.00 93.94 87 LEU A C 1
ATOM 677 O O . LEU A 1 87 ? -6.443 6.685 9.687 1.00 93.94 87 LEU A O 1
ATOM 681 N N . ALA A 1 88 ? -4.701 6.321 11.053 1.00 93.31 88 ALA A N 1
ATOM 682 C CA . ALA A 1 88 ? -5.174 5.017 11.524 1.00 93.31 88 ALA A CA 1
ATOM 683 C C . ALA A 1 88 ? -6.589 5.084 12.137 1.00 93.31 88 ALA A C 1
ATOM 685 O O . ALA A 1 88 ? -7.405 4.193 11.909 1.00 93.31 88 ALA A O 1
ATOM 686 N N . LYS A 1 89 ? -6.902 6.174 12.854 1.00 92.44 89 LYS A N 1
ATOM 687 C CA . LYS A 1 89 ? -8.200 6.403 13.521 1.00 92.44 89 LYS A CA 1
ATOM 688 C C . LYS A 1 89 ? -9.279 6.997 12.617 1.00 92.44 89 LYS A C 1
ATOM 690 O O . LYS A 1 89 ? -10.455 6.976 12.972 1.00 92.44 89 LYS A O 1
ATOM 695 N N . LEU A 1 90 ? -8.899 7.591 11.492 1.00 87.69 90 LEU A N 1
ATOM 696 C CA . LEU A 1 90 ? -9.783 8.438 10.698 1.00 87.69 90 LEU A CA 1
ATOM 697 C C . LEU A 1 90 ? -10.915 7.632 10.058 1.00 87.69 90 LEU A C 1
ATOM 699 O O . LEU A 1 90 ? -10.641 6.883 9.137 1.00 87.69 90 LEU A O 1
ATOM 703 N N . GLY A 1 91 ? -12.174 7.862 10.443 1.00 80.75 91 GLY A N 1
ATOM 704 C CA . GLY A 1 91 ? -13.384 7.171 9.951 1.00 80.75 91 GLY A CA 1
ATOM 705 C C . GLY A 1 91 ? -13.717 7.254 8.448 1.00 80.75 91 GLY A C 1
ATOM 706 O O . GLY A 1 91 ? -14.846 6.953 8.079 1.00 80.75 91 GLY A O 1
ATOM 707 N N . ALA A 1 92 ? -12.788 7.668 7.586 1.00 81.81 92 ALA A N 1
ATOM 708 C CA . ALA A 1 92 ? -12.973 7.777 6.141 1.00 81.81 92 ALA A CA 1
ATOM 709 C C . ALA A 1 92 ? -12.283 6.625 5.390 1.00 81.81 92 ALA A C 1
ATOM 711 O O . ALA A 1 92 ? -11.292 6.064 5.860 1.00 81.81 92 ALA A O 1
ATOM 712 N N . THR A 1 93 ? -12.780 6.295 4.196 1.00 82.06 93 THR A N 1
ATOM 713 C CA . THR A 1 93 ? -12.142 5.327 3.291 1.00 82.06 93 THR A CA 1
ATOM 714 C C . THR A 1 93 ? -10.900 5.959 2.653 1.00 82.06 93 THR A C 1
ATOM 716 O O . THR A 1 93 ? -10.984 6.625 1.623 1.00 82.06 93 THR A O 1
ATOM 719 N N . VAL A 1 94 ? -9.740 5.773 3.286 1.00 87.81 94 VAL A N 1
ATOM 720 C CA . VAL A 1 94 ? -8.428 6.233 2.802 1.00 87.81 94 VAL A CA 1
ATOM 721 C C . VAL A 1 94 ? -7.405 5.102 2.875 1.00 87.81 94 VAL A C 1
ATOM 723 O O . VAL A 1 94 ? -7.547 4.184 3.689 1.00 87.81 94 VAL A O 1
ATOM 726 N N . THR A 1 95 ? -6.357 5.179 2.054 1.00 92.50 95 THR A N 1
ATOM 727 C CA . THR A 1 95 ? -5.185 4.307 2.206 1.00 92.50 95 THR A CA 1
ATOM 728 C C . THR A 1 95 ? -4.060 5.054 2.918 1.00 92.50 95 THR A C 1
ATOM 730 O O . THR A 1 95 ? -3.802 6.229 2.642 1.00 92.50 95 THR A O 1
ATOM 733 N N . ILE A 1 96 ? -3.377 4.386 3.846 1.00 95.81 96 ILE A N 1
ATOM 734 C CA . ILE A 1 96 ? -2.116 4.874 4.409 1.00 95.81 96 ILE A CA 1
ATOM 735 C C . ILE A 1 96 ? -1.001 4.328 3.529 1.00 95.81 96 ILE A C 1
ATOM 737 O O . ILE A 1 96 ? -0.843 3.117 3.388 1.00 95.81 96 ILE A O 1
ATOM 741 N N . VAL A 1 97 ? -0.247 5.229 2.915 1.00 96.12 97 VAL A N 1
ATOM 742 C CA . VAL A 1 97 ? 0.750 4.891 1.907 1.00 96.12 97 VAL A CA 1
ATOM 743 C C . VAL A 1 97 ? 2.124 4.730 2.554 1.00 96.12 97 VAL A C 1
ATOM 745 O O . VAL A 1 97 ? 2.686 5.663 3.136 1.00 96.12 97 VAL A O 1
ATOM 748 N N . LEU A 1 98 ? 2.676 3.533 2.400 1.00 96.50 98 LEU A N 1
ATOM 749 C CA . LEU A 1 98 ? 4.005 3.136 2.822 1.00 96.50 98 LEU A CA 1
ATOM 750 C C . LEU A 1 98 ? 5.004 3.360 1.687 1.00 96.50 98 LEU A C 1
ATOM 752 O O . LEU A 1 98 ? 4.908 2.782 0.601 1.00 96.50 98 LEU A O 1
ATOM 756 N N . THR A 1 99 ? 5.991 4.189 1.982 1.00 94.25 99 THR A N 1
ATOM 757 C CA . THR A 1 99 ? 7.209 4.412 1.208 1.00 94.25 99 THR A CA 1
ATOM 758 C C . THR A 1 99 ? 8.405 4.095 2.108 1.00 94.25 99 THR A C 1
ATOM 760 O O . THR A 1 99 ? 8.236 4.037 3.329 1.00 94.25 99 THR A O 1
ATOM 763 N N . PRO A 1 100 ? 9.628 3.968 1.570 1.00 92.12 100 PRO A N 1
ATOM 764 C CA . PRO A 1 100 ? 10.826 3.850 2.403 1.00 92.12 100 PRO A CA 1
ATOM 765 C C . PRO A 1 100 ? 10.922 4.927 3.496 1.00 92.12 100 PRO A C 1
ATOM 767 O O . PRO A 1 100 ? 11.324 4.670 4.628 1.00 92.12 100 PRO A O 1
ATOM 770 N N . THR A 1 101 ? 10.489 6.151 3.181 1.00 91.56 101 THR A N 1
ATOM 771 C CA . THR A 1 101 ? 10.546 7.291 4.101 1.00 91.56 101 THR A CA 1
ATOM 772 C C . THR A 1 101 ? 9.443 7.289 5.158 1.00 91.56 101 THR A C 1
ATOM 774 O O . THR A 1 101 ? 9.698 7.754 6.272 1.00 91.56 101 THR A O 1
ATOM 777 N N . SER A 1 102 ? 8.245 6.785 4.840 1.00 94.94 102 SER A N 1
ATOM 778 C CA . SER A 1 102 ? 7.104 6.763 5.764 1.00 94.94 102 SER A CA 1
ATOM 779 C C . SER A 1 102 ? 6.988 5.473 6.572 1.00 94.94 102 SER A C 1
ATOM 781 O O . SER A 1 102 ? 6.335 5.471 7.614 1.00 94.94 102 SER A O 1
ATOM 783 N N . LEU A 1 103 ? 7.651 4.392 6.141 1.00 95.06 103 LEU A N 1
ATOM 784 C CA . LEU A 1 103 ? 7.563 3.070 6.763 1.00 95.06 103 LEU A CA 1
ATOM 785 C C . LEU A 1 103 ? 7.861 3.114 8.270 1.00 95.06 103 LEU A C 1
ATOM 787 O O . LEU A 1 103 ? 7.137 2.518 9.058 1.00 95.06 103 LEU A O 1
ATOM 791 N N . LYS A 1 104 ? 8.866 3.895 8.683 1.00 93.75 104 LYS A N 1
ATOM 792 C CA . LYS A 1 104 ? 9.273 4.071 10.091 1.00 93.75 104 LYS A CA 1
ATOM 793 C C . LYS A 1 104 ? 8.205 4.673 11.016 1.00 93.75 104 LYS A C 1
ATOM 795 O O . LYS A 1 104 ? 8.402 4.689 12.226 1.00 93.75 104 LYS A O 1
ATOM 800 N N . PHE A 1 105 ? 7.121 5.223 10.471 1.00 95.50 105 PHE A N 1
ATOM 801 C CA . PHE A 1 105 ? 6.038 5.828 11.251 1.00 95.50 105 PHE A CA 1
ATOM 802 C C . PHE A 1 105 ? 4.875 4.867 11.518 1.00 95.50 105 PHE A C 1
ATOM 804 O O . PHE A 1 105 ? 3.926 5.248 12.205 1.00 95.50 105 PHE A O 1
ATOM 811 N N . ILE A 1 106 ? 4.928 3.654 10.961 1.00 94.56 106 ILE A N 1
ATOM 812 C CA . ILE A 1 106 ? 3.873 2.647 11.059 1.00 94.56 106 ILE A CA 1
ATOM 813 C C . ILE A 1 106 ? 4.442 1.416 11.756 1.00 94.56 106 ILE A C 1
ATOM 815 O O . ILE A 1 106 ? 5.138 0.603 11.153 1.00 94.56 106 ILE A O 1
ATOM 819 N N . ASP A 1 107 ? 4.123 1.280 13.039 1.00 92.31 107 ASP A N 1
ATOM 820 C CA . ASP A 1 107 ? 4.454 0.116 13.846 1.00 92.31 107 ASP A CA 1
ATOM 821 C C . ASP A 1 107 ? 3.189 -0.639 14.296 1.00 92.31 107 ASP A C 1
ATOM 823 O O . ASP A 1 107 ? 2.074 -0.417 13.815 1.00 92.31 107 ASP A O 1
ATOM 827 N N . GLU A 1 108 ? 3.372 -1.584 15.216 1.00 91.94 108 GLU A N 1
ATOM 828 C CA . GLU A 1 108 ? 2.293 -2.405 15.768 1.00 91.94 108 GLU A CA 1
ATOM 829 C C . GLU A 1 108 ? 1.175 -1.577 16.407 1.00 91.94 108 GLU A C 1
ATOM 831 O O . GLU A 1 108 ? 0.004 -1.932 16.308 1.00 91.94 108 GLU A O 1
ATOM 836 N N . SER A 1 109 ? 1.507 -0.443 17.021 1.00 93.25 109 SER A N 1
ATOM 837 C CA . SER A 1 109 ? 0.527 0.431 17.651 1.00 93.25 109 SER A CA 1
ATOM 838 C C . SER A 1 109 ? -0.421 1.056 16.626 1.00 93.25 109 SER A C 1
ATOM 840 O O . SER A 1 109 ? -1.628 1.088 16.870 1.00 93.25 109 SER A O 1
ATOM 842 N N . GLN A 1 110 ? 0.074 1.506 15.465 1.00 95.12 110 GLN A N 1
ATOM 843 C CA . GLN A 1 110 ? -0.788 2.032 14.401 1.00 95.12 110 GLN A CA 1
ATOM 844 C C . GLN A 1 110 ? -1.634 0.917 13.788 1.00 95.12 110 GLN A C 1
ATOM 846 O O . GLN A 1 110 ? -2.828 1.126 13.588 1.00 95.12 110 GLN A O 1
ATOM 851 N N . ILE A 1 111 ? -1.062 -0.271 13.565 1.00 95.44 111 ILE A N 1
ATOM 852 C CA . ILE A 1 111 ? -1.797 -1.431 13.034 1.00 95.44 111 ILE A CA 1
ATOM 853 C C . ILE A 1 111 ? -2.934 -1.839 13.977 1.00 95.44 111 ILE A C 1
ATOM 855 O O . ILE A 1 111 ? -4.068 -2.002 13.534 1.00 95.44 111 ILE A O 1
ATOM 859 N N . ASN A 1 112 ? -2.670 -1.924 15.282 1.00 94.94 112 ASN A N 1
ATOM 860 C CA . ASN A 1 112 ? -3.689 -2.263 16.277 1.00 94.94 112 ASN A CA 1
ATOM 861 C C . ASN A 1 112 ? -4.820 -1.229 16.301 1.00 94.94 112 ASN A C 1
ATOM 863 O O . ASN A 1 112 ? -5.993 -1.583 16.397 1.00 94.94 112 ASN A O 1
ATOM 867 N N . VAL A 1 113 ? -4.486 0.057 16.163 1.00 94.19 113 VAL A N 1
ATOM 868 C CA . VAL A 1 113 ? -5.490 1.122 16.042 1.00 94.19 113 VAL A CA 1
ATOM 869 C C . VAL A 1 113 ? -6.317 0.957 14.763 1.00 94.19 113 VAL A C 1
ATOM 871 O O . VAL A 1 113 ? -7.536 1.110 14.810 1.00 94.19 113 VAL A O 1
ATOM 874 N N . MET A 1 114 ? -5.687 0.624 13.632 1.00 94.19 114 MET A N 1
ATOM 875 C CA . MET A 1 114 ? -6.390 0.374 12.369 1.00 94.19 114 MET A CA 1
ATOM 876 C C . MET A 1 114 ? -7.378 -0.789 12.501 1.00 94.19 114 MET A C 1
ATOM 878 O O . MET A 1 114 ? -8.528 -0.642 12.099 1.00 94.19 114 MET A O 1
ATOM 882 N N . ALA A 1 115 ? -6.955 -1.893 13.118 1.00 92.62 115 ALA A N 1
ATOM 883 C CA . ALA A 1 115 ? -7.771 -3.089 13.328 1.00 92.62 115 ALA A CA 1
ATOM 884 C C . ALA A 1 115 ? -8.988 -2.843 14.235 1.00 92.62 115 ALA A C 1
ATOM 886 O O . ALA A 1 115 ? -10.048 -3.431 14.047 1.00 92.62 115 ALA A O 1
ATOM 887 N N . GLN A 1 116 ? -8.858 -1.939 15.208 1.00 91.56 116 GLN A N 1
ATOM 888 C CA . GLN A 1 116 ? -9.944 -1.568 16.120 1.00 91.56 116 GLN A CA 1
ATOM 889 C C . GLN A 1 116 ? -10.922 -0.551 15.523 1.00 91.56 116 GLN A C 1
ATOM 891 O O . GLN A 1 116 ? -11.946 -0.245 16.138 1.00 91.56 116 GLN A O 1
ATOM 896 N N . THR A 1 117 ? -10.615 0.022 14.358 1.00 88.69 117 THR A N 1
ATOM 897 C CA . THR A 1 117 ? -11.453 1.076 13.796 1.00 88.69 117 THR A CA 1
ATOM 898 C C . THR A 1 117 ? -12.630 0.473 13.010 1.00 88.69 117 THR A C 1
ATOM 900 O O . THR A 1 117 ? -12.410 -0.409 12.186 1.00 88.69 117 THR A O 1
ATOM 903 N N . PRO A 1 118 ? -13.884 0.946 13.196 1.00 84.56 118 PRO A N 1
ATOM 904 C CA . PRO A 1 118 ? -15.073 0.287 12.629 1.00 84.56 118 PRO A CA 1
ATOM 905 C C . PRO A 1 118 ? -15.105 0.197 11.101 1.00 84.56 118 PRO A C 1
ATOM 907 O O . PRO A 1 118 ? -15.717 -0.697 10.522 1.00 84.56 118 PRO A O 1
ATOM 910 N N . THR A 1 119 ? -14.486 1.163 10.432 1.00 84.06 119 THR A N 1
ATOM 911 C CA . THR A 1 119 ? -14.375 1.191 8.974 1.00 84.06 119 THR A CA 1
ATOM 912 C C . THR A 1 119 ? -13.040 0.574 8.565 1.00 84.06 119 THR A C 1
ATOM 914 O O . THR A 1 119 ? -12.018 1.008 9.105 1.00 84.06 119 THR A O 1
ATOM 917 N N . PRO A 1 120 ? -13.016 -0.349 7.588 1.00 82.56 120 PRO A N 1
ATOM 918 C CA . PRO A 1 120 ? -11.783 -0.991 7.154 1.00 82.56 120 PRO A CA 1
ATOM 919 C C . PRO A 1 120 ? -10.707 -0.009 6.711 1.00 82.56 120 PRO A C 1
ATOM 921 O O . PRO A 1 120 ? -10.975 1.084 6.196 1.00 82.56 120 PRO A O 1
ATOM 924 N N . ARG A 1 121 ? -9.467 -0.418 6.957 1.00 87.62 121 ARG A N 1
ATOM 925 C CA . ARG A 1 121 ? -8.272 0.372 6.703 1.00 87.62 121 ARG A CA 1
ATOM 926 C C . ARG A 1 121 ? -7.355 -0.377 5.765 1.00 87.62 121 ARG A C 1
ATOM 928 O O . ARG A 1 121 ? -7.232 -1.596 5.853 1.00 87.62 121 ARG A O 1
ATOM 935 N N . TYR A 1 122 ? -6.695 0.390 4.911 1.00 93.81 122 TYR A N 1
ATOM 936 C CA . TYR A 1 122 ? -5.811 -0.139 3.891 1.00 93.81 122 TYR A CA 1
ATOM 937 C C . TYR A 1 122 ? -4.424 0.455 4.074 1.00 93.81 122 TYR A C 1
ATOM 939 O O . TYR A 1 122 ? -4.264 1.678 4.100 1.00 93.81 122 TYR A O 1
ATOM 947 N N . LEU A 1 123 ? -3.427 -0.411 4.179 1.00 96.69 123 LEU A N 1
ATOM 948 C CA . LEU A 1 123 ? -2.041 -0.053 3.935 1.00 96.69 123 LEU A CA 1
ATOM 949 C C . LEU A 1 123 ? -1.774 -0.232 2.449 1.00 96.69 123 LEU A C 1
ATOM 951 O O . LEU A 1 123 ? -2.041 -1.295 1.901 1.00 96.69 123 LEU A O 1
ATOM 955 N N . GLU A 1 124 ? -1.231 0.783 1.795 1.00 95.88 124 GLU A N 1
ATOM 956 C CA . GLU A 1 124 ? -0.758 0.652 0.425 1.00 95.88 124 GLU A CA 1
ATOM 957 C C . GLU A 1 124 ? 0.757 0.744 0.371 1.00 95.88 124 GLU A C 1
ATOM 959 O O . GLU A 1 124 ? 1.337 1.663 0.933 1.00 95.88 124 GLU A O 1
ATOM 964 N N . ILE A 1 125 ? 1.408 -0.165 -0.343 1.00 96.56 125 ILE A N 1
ATOM 965 C CA . ILE A 1 125 ? 2.867 -0.183 -0.462 1.00 96.56 125 ILE A CA 1
ATOM 966 C C . ILE A 1 125 ? 3.253 0.347 -1.832 1.00 96.56 125 ILE A C 1
ATOM 968 O O . ILE A 1 125 ? 2.927 -0.263 -2.845 1.00 96.56 125 ILE A O 1
ATOM 972 N N . HIS A 1 126 ? 3.994 1.451 -1.882 1.00 94.31 126 HIS A N 1
ATOM 973 C CA . HIS A 1 126 ? 4.534 1.988 -3.130 1.00 94.31 126 HIS A CA 1
ATOM 974 C C . HIS A 1 126 ? 5.831 1.266 -3.509 1.00 94.31 126 HIS A C 1
ATOM 976 O O . HIS A 1 126 ? 6.936 1.741 -3.227 1.00 94.31 126 HIS A O 1
ATOM 982 N N . LEU A 1 127 ? 5.703 0.107 -4.158 1.00 92.19 127 LEU A N 1
ATOM 983 C CA . LEU A 1 127 ? 6.808 -0.835 -4.330 1.00 92.19 127 LEU A CA 1
ATOM 984 C C . LEU A 1 127 ? 7.962 -0.274 -5.167 1.00 92.19 127 LEU A C 1
ATOM 986 O O . LEU A 1 127 ? 9.123 -0.558 -4.877 1.00 92.19 127 LEU A O 1
ATOM 990 N N . TYR A 1 128 ? 7.676 0.571 -6.163 1.00 90.56 128 TYR A N 1
ATOM 991 C CA . TYR A 1 128 ? 8.719 1.187 -6.986 1.00 90.56 128 TYR A CA 1
ATOM 992 C C . TYR A 1 128 ? 9.774 1.938 -6.166 1.00 90.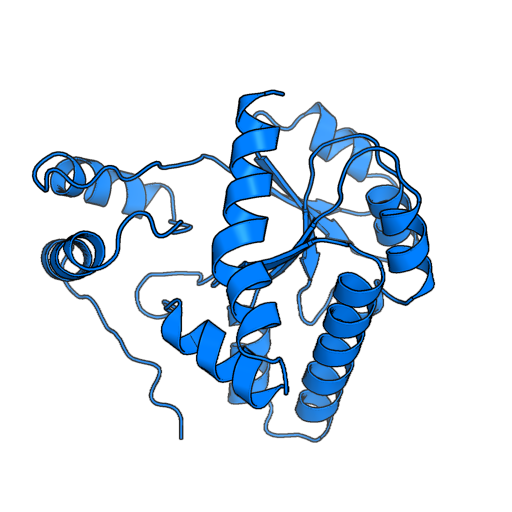56 128 TYR A C 1
ATOM 994 O O . TYR A 1 128 ? 10.959 1.891 -6.505 1.00 90.56 128 TYR A O 1
ATOM 1002 N N . GLN A 1 129 ? 9.379 2.601 -5.077 1.00 89.38 129 GLN A N 1
ATOM 1003 C CA . GLN A 1 129 ? 10.322 3.360 -4.254 1.00 89.38 129 GLN A CA 1
ATOM 1004 C C . GLN A 1 129 ? 11.279 2.432 -3.493 1.00 89.38 129 GLN A C 1
ATOM 1006 O O . GLN A 1 129 ? 12.485 2.668 -3.512 1.00 89.38 129 GLN A O 1
ATOM 1011 N N . PHE A 1 130 ? 10.764 1.330 -2.939 1.00 90.38 130 PHE A N 1
ATOM 1012 C CA . PHE A 1 130 ? 11.566 0.288 -2.287 1.00 90.38 130 PHE A CA 1
ATOM 1013 C C . PHE A 1 130 ? 12.537 -0.391 -3.263 1.00 90.38 130 PHE A C 1
ATOM 1015 O O . PHE A 1 130 ? 13.722 -0.543 -2.974 1.00 90.38 130 PHE A O 1
ATOM 1022 N N . LEU A 1 131 ? 12.076 -0.744 -4.469 1.00 88.00 131 LEU A N 1
ATOM 1023 C CA . LEU A 1 131 ? 12.952 -1.345 -5.483 1.00 88.00 131 LEU A CA 1
ATOM 1024 C C . LEU A 1 131 ? 14.026 -0.367 -5.973 1.00 88.00 131 LEU A C 1
ATOM 1026 O O . LEU A 1 131 ? 15.157 -0.769 -6.231 1.00 88.00 131 LEU A O 1
ATOM 1030 N N . THR A 1 132 ? 13.697 0.922 -6.074 1.00 85.69 132 THR A N 1
ATOM 1031 C CA . THR A 1 132 ? 14.677 1.956 -6.433 1.00 85.69 132 THR A CA 1
ATOM 1032 C C . THR A 1 132 ? 15.744 2.099 -5.348 1.00 85.69 132 THR A C 1
ATOM 1034 O O . THR A 1 132 ? 16.923 2.214 -5.675 1.00 85.69 132 THR A O 1
ATOM 1037 N N . HIS A 1 133 ? 15.359 2.044 -4.068 1.00 83.62 133 HIS A N 1
ATOM 1038 C CA . HIS A 1 133 ? 16.312 2.007 -2.958 1.00 83.62 133 HIS A CA 1
ATOM 1039 C C . HIS A 1 133 ? 17.232 0.785 -3.046 1.00 83.62 133 HIS A C 1
ATOM 1041 O O . HIS A 1 133 ? 18.443 0.937 -2.924 1.00 83.62 133 HIS A O 1
ATOM 1047 N N . LEU A 1 134 ? 16.690 -0.391 -3.369 1.00 81.31 134 LEU A N 1
ATOM 1048 C CA . LEU A 1 134 ? 17.472 -1.620 -3.515 1.00 81.31 134 LEU A CA 1
ATOM 1049 C C . LEU A 1 134 ? 18.503 -1.565 -4.649 1.00 81.31 134 LEU A C 1
ATOM 1051 O O . LEU A 1 134 ? 19.607 -2.085 -4.510 1.00 81.31 134 LEU A O 1
ATOM 1055 N N . VAL A 1 135 ? 18.168 -0.927 -5.771 1.00 78.25 135 VAL A N 1
ATOM 1056 C CA . VAL A 1 135 ? 19.104 -0.772 -6.895 1.00 78.25 135 VAL A CA 1
ATOM 1057 C C . VAL A 1 135 ? 20.176 0.277 -6.594 1.00 78.25 135 VAL A C 1
ATOM 1059 O O . VAL A 1 135 ? 21.336 0.088 -6.957 1.00 78.25 135 VAL A O 1
ATOM 1062 N N . ASN A 1 136 ? 19.797 1.377 -5.939 1.00 76.56 136 ASN A N 1
ATOM 1063 C CA . ASN A 1 136 ? 20.688 2.515 -5.714 1.00 76.56 136 ASN A CA 1
ATOM 1064 C C . ASN A 1 136 ? 21.596 2.348 -4.487 1.00 76.56 136 ASN A C 1
ATOM 1066 O O . ASN A 1 136 ? 22.673 2.940 -4.452 1.00 76.56 136 ASN A O 1
ATOM 1070 N N . TYR A 1 137 ? 21.183 1.558 -3.495 1.00 67.69 137 TYR A N 1
ATOM 1071 C CA . TYR A 1 137 ? 21.910 1.360 -2.245 1.00 67.69 137 TYR A CA 1
ATOM 1072 C C . TYR A 1 137 ? 22.222 -0.129 -2.053 1.00 67.69 137 TYR A C 1
ATOM 1074 O O . TYR A 1 137 ? 21.379 -0.907 -1.628 1.00 67.69 137 TYR A O 1
ATOM 1082 N N . GLN A 1 138 ? 23.457 -0.548 -2.337 1.00 59.88 138 GLN A N 1
ATOM 1083 C CA . GLN A 1 138 ? 23.915 -1.933 -2.126 1.00 59.88 138 GLN A CA 1
ATOM 1084 C C . GLN A 1 138 ? 24.396 -2.186 -0.680 1.00 59.88 138 GLN A C 1
ATOM 1086 O O . GLN A 1 138 ? 25.434 -2.808 -0.472 1.00 59.88 138 GLN A O 1
ATOM 1091 N N . ASN A 1 139 ? 23.676 -1.677 0.325 1.00 60.12 139 ASN A N 1
ATOM 1092 C CA . ASN A 1 139 ? 24.086 -1.734 1.735 1.00 60.12 139 ASN A CA 1
ATOM 1093 C C . ASN A 1 139 ? 23.081 -2.503 2.614 1.00 60.12 139 ASN A C 1
ATOM 1095 O O . ASN A 1 139 ? 21.906 -2.628 2.273 1.00 60.12 139 ASN A O 1
ATOM 1099 N N . ILE A 1 140 ? 23.551 -2.929 3.797 1.00 62.84 140 ILE A N 1
ATOM 1100 C CA . ILE A 1 140 ? 22.804 -3.612 4.883 1.00 62.84 140 ILE A CA 1
ATOM 1101 C C . ILE A 1 140 ? 21.460 -2.932 5.218 1.00 62.84 140 ILE A C 1
ATOM 1103 O O . ILE A 1 140 ? 20.519 -3.579 5.679 1.00 62.84 140 ILE A O 1
ATOM 1107 N N . ASP A 1 141 ? 21.347 -1.626 4.986 1.00 72.94 141 ASP A N 1
ATOM 1108 C CA . ASP A 1 141 ? 20.145 -0.857 5.306 1.00 72.94 141 ASP A CA 1
ATOM 1109 C C . ASP A 1 141 ? 18.930 -1.242 4.446 1.00 72.94 141 ASP A C 1
ATOM 1111 O O . ASP A 1 141 ? 17.802 -1.174 4.929 1.00 72.94 141 ASP A O 1
ATOM 1115 N N . VAL A 1 142 ? 19.139 -1.738 3.220 1.00 79.81 142 VAL A N 1
ATOM 1116 C CA . VAL A 1 142 ? 18.042 -2.191 2.348 1.00 79.81 142 VAL A CA 1
ATOM 1117 C C . VAL A 1 142 ? 17.438 -3.506 2.838 1.00 79.81 142 VAL A C 1
ATOM 1119 O O . VAL A 1 142 ? 16.218 -3.657 2.842 1.00 79.81 142 VAL A O 1
ATOM 1122 N N . GLU A 1 143 ? 18.260 -4.453 3.299 1.00 83.00 143 GLU A N 1
ATOM 1123 C CA . GLU A 1 143 ? 17.755 -5.712 3.865 1.00 83.00 143 GLU A CA 1
ATOM 1124 C C . GLU A 1 143 ? 16.899 -5.451 5.107 1.00 83.00 143 GLU A C 1
ATOM 1126 O O . GLU A 1 143 ? 15.818 -6.023 5.252 1.00 83.00 143 GLU A O 1
ATOM 1131 N N . LYS A 1 144 ? 17.336 -4.524 5.971 1.00 87.19 144 LYS A N 1
ATOM 1132 C CA . LYS A 1 144 ? 16.559 -4.085 7.138 1.00 87.19 144 LYS A CA 1
ATOM 1133 C C . LYS A 1 144 ? 15.244 -3.424 6.738 1.00 87.19 144 LYS A C 1
ATOM 1135 O O . LYS A 1 144 ? 14.230 -3.671 7.385 1.00 87.19 144 LYS A O 1
ATOM 1140 N N . GLU A 1 145 ? 15.248 -2.606 5.688 1.00 89.06 145 GLU A N 1
ATOM 1141 C CA . GLU A 1 145 ? 14.045 -1.948 5.172 1.00 89.06 145 GLU A CA 1
ATOM 1142 C C . GLU A 1 145 ? 13.013 -2.976 4.681 1.00 89.06 145 GLU A C 1
ATOM 1144 O O . GLU A 1 145 ? 11.855 -2.920 5.094 1.00 89.06 145 GLU A O 1
ATOM 1149 N N . PHE A 1 146 ? 13.429 -3.967 3.883 1.00 91.44 146 PHE A N 1
ATOM 1150 C CA . PHE A 1 146 ? 12.543 -5.042 3.418 1.00 91.44 146 PHE A CA 1
ATOM 1151 C C . PHE A 1 146 ? 12.097 -5.979 4.544 1.00 91.44 146 PHE A C 1
ATOM 1153 O O . PHE A 1 146 ? 10.939 -6.396 4.562 1.00 91.44 146 PHE A O 1
ATOM 1160 N N . TYR A 1 147 ? 12.970 -6.277 5.509 1.00 91.62 147 TYR A N 1
ATOM 1161 C CA . TYR A 1 147 ? 12.603 -7.036 6.705 1.00 91.62 147 TYR A CA 1
ATOM 1162 C C . TYR A 1 147 ? 11.527 -6.308 7.521 1.00 91.62 147 TYR A C 1
ATOM 1164 O O . TYR A 1 147 ? 10.521 -6.899 7.926 1.00 91.62 147 TYR A O 1
ATOM 1172 N N . TYR A 1 148 ? 11.707 -5.004 7.733 1.00 92.94 148 TYR A N 1
ATOM 1173 C CA . TYR A 1 148 ? 10.749 -4.191 8.470 1.00 92.94 148 TYR A CA 1
ATOM 1174 C C . TYR A 1 148 ? 9.432 -4.038 7.702 1.00 92.94 148 TYR A C 1
ATOM 1176 O O . TYR A 1 148 ? 8.365 -4.213 8.288 1.00 92.94 148 TYR A O 1
ATOM 1184 N N . LEU A 1 149 ? 9.489 -3.832 6.382 1.00 95.62 149 LEU A N 1
ATOM 1185 C CA . LEU A 1 149 ? 8.311 -3.843 5.515 1.00 95.62 149 LEU A CA 1
ATOM 1186 C C . LEU A 1 149 ? 7.558 -5.175 5.627 1.00 95.62 149 LEU A C 1
ATOM 1188 O O . LEU A 1 149 ? 6.349 -5.173 5.841 1.00 95.62 149 LEU A O 1
ATOM 1192 N N . GLY A 1 150 ? 8.265 -6.305 5.545 1.00 96.25 150 GLY A N 1
ATOM 1193 C CA . GLY A 1 150 ? 7.682 -7.638 5.704 1.00 96.25 150 GLY A CA 1
ATOM 1194 C C . GLY A 1 150 ? 6.994 -7.814 7.056 1.00 96.25 150 GLY A C 1
ATOM 1195 O O . GLY A 1 150 ? 5.855 -8.269 7.108 1.00 96.25 150 GLY A O 1
ATOM 1196 N N . THR A 1 151 ? 7.633 -7.346 8.129 1.00 95.88 151 THR A N 1
ATOM 1197 C CA . THR A 1 151 ? 7.074 -7.377 9.490 1.00 95.88 151 THR A CA 1
ATOM 1198 C C . THR A 1 151 ? 5.789 -6.548 9.599 1.00 95.88 151 THR A C 1
ATOM 1200 O O . THR A 1 151 ? 4.816 -6.985 10.213 1.00 95.88 151 THR A O 1
ATOM 1203 N N . VAL A 1 152 ? 5.760 -5.350 9.003 1.00 96.50 152 VAL A N 1
ATOM 1204 C CA . VAL A 1 152 ? 4.571 -4.481 8.982 1.00 96.50 152 VAL A CA 1
ATOM 1205 C C . VAL A 1 152 ? 3.421 -5.152 8.230 1.00 96.50 152 VAL A C 1
ATOM 1207 O O . VAL A 1 152 ? 2.301 -5.181 8.737 1.00 96.50 152 VAL A O 1
ATOM 1210 N N . ILE A 1 153 ? 3.695 -5.740 7.062 1.00 97.38 153 ILE A N 1
ATOM 1211 C CA . ILE A 1 153 ? 2.690 -6.463 6.269 1.00 97.38 153 ILE A CA 1
ATOM 1212 C C . ILE A 1 153 ? 2.154 -7.665 7.044 1.00 97.38 153 ILE A C 1
ATOM 1214 O O . ILE A 1 153 ? 0.943 -7.824 7.160 1.00 97.38 153 ILE A O 1
ATOM 1218 N N . GLU A 1 154 ? 3.034 -8.494 7.605 1.00 97.00 154 GLU A N 1
ATOM 1219 C CA . GLU A 1 154 ? 2.643 -9.683 8.363 1.00 97.00 154 GLU A CA 1
ATOM 1220 C C . GLU A 1 154 ? 1.728 -9.314 9.538 1.00 97.00 154 GLU A C 1
ATOM 1222 O O . GLU A 1 154 ? 0.679 -9.928 9.742 1.00 97.00 154 GLU A O 1
ATOM 1227 N N . ARG A 1 155 ? 2.089 -8.273 10.296 1.00 96.00 155 ARG A N 1
ATOM 1228 C CA . ARG A 1 155 ? 1.275 -7.777 11.412 1.00 96.00 155 ARG A CA 1
ATOM 1229 C C . ARG A 1 155 ? -0.067 -7.235 10.946 1.00 96.00 155 ARG A C 1
ATOM 1231 O O . ARG A 1 155 ? -1.068 -7.490 11.610 1.00 96.00 155 ARG A O 1
ATOM 1238 N N . ALA A 1 156 ? -0.095 -6.509 9.832 1.00 96.62 156 ALA A N 1
ATOM 1239 C CA . ALA A 1 156 ? -1.329 -5.992 9.263 1.00 96.62 156 ALA A CA 1
ATOM 1240 C C . ALA A 1 156 ? -2.277 -7.134 8.878 1.00 96.62 156 ALA A C 1
ATOM 1242 O O . ALA A 1 156 ? -3.412 -7.163 9.347 1.00 96.62 156 ALA A O 1
ATOM 1243 N N . LEU A 1 157 ? -1.780 -8.128 8.138 1.00 95.69 157 LEU A N 1
ATOM 1244 C CA . LEU A 1 157 ? -2.568 -9.290 7.725 1.00 95.69 157 LEU A CA 1
ATOM 1245 C C . LEU A 1 157 ? -3.089 -10.100 8.921 1.00 95.69 157 LEU A C 1
ATOM 1247 O O . LEU A 1 157 ? -4.242 -10.517 8.913 1.00 95.69 157 LEU A O 1
ATOM 1251 N N . LYS A 1 158 ? -2.280 -10.287 9.974 1.00 95.31 158 LYS A N 1
ATOM 1252 C CA . LYS A 1 158 ? -2.706 -10.982 11.206 1.00 95.31 158 LYS A CA 1
ATOM 1253 C C . LYS A 1 158 ? -3.802 -10.252 11.986 1.00 95.31 158 LYS A C 1
ATOM 1255 O O . LYS A 1 158 ? -4.519 -10.898 12.740 1.00 95.31 158 LYS A O 1
ATOM 1260 N N . ASN A 1 159 ? -3.903 -8.934 11.831 1.00 93.81 159 ASN A N 1
ATOM 1261 C CA . ASN A 1 159 ? -4.903 -8.095 12.493 1.00 93.81 159 ASN A CA 1
ATOM 1262 C C . ASN A 1 159 ? -6.045 -7.688 11.543 1.00 93.81 159 ASN A C 1
ATOM 1264 O O . ASN A 1 159 ? -6.716 -6.689 11.792 1.00 93.81 159 ASN A O 1
ATOM 1268 N N . ASP A 1 160 ? -6.237 -8.418 10.437 1.00 92.12 160 ASP A N 1
ATOM 1269 C CA . ASP A 1 160 ? -7.262 -8.149 9.420 1.00 92.12 160 ASP A CA 1
ATOM 1270 C C . ASP A 1 160 ? -7.211 -6.724 8.827 1.00 92.12 160 ASP A C 1
ATOM 1272 O O . ASP A 1 160 ? -8.203 -6.189 8.326 1.00 92.12 160 ASP A O 1
ATOM 1276 N N . VAL A 1 161 ? -6.029 -6.102 8.832 1.00 94.94 161 VAL A N 1
ATOM 1277 C CA . VAL A 1 161 ? -5.772 -4.843 8.131 1.00 94.94 161 VAL A CA 1
ATOM 1278 C C . VAL A 1 161 ? -5.383 -5.164 6.692 1.00 94.94 161 VAL A C 1
ATOM 1280 O O . VAL A 1 161 ? -4.403 -5.864 6.432 1.00 94.94 161 VAL A O 1
ATOM 1283 N N . ALA A 1 162 ? -6.149 -4.633 5.742 1.00 95.31 162 ALA A N 1
ATOM 1284 C CA . ALA A 1 162 ? -5.939 -4.888 4.327 1.00 95.31 162 ALA A CA 1
ATOM 1285 C C . ALA A 1 162 ? -4.626 -4.256 3.841 1.00 95.31 162 ALA A C 1
ATOM 1287 O O . ALA A 1 162 ? -4.334 -3.094 4.129 1.00 95.31 162 ALA A O 1
ATOM 1288 N N . VAL A 1 163 ? -3.849 -5.009 3.063 1.00 97.12 163 VAL A N 1
ATOM 1289 C CA . VAL A 1 163 ? -2.578 -4.551 2.485 1.00 97.12 163 VAL A CA 1
ATOM 1290 C C . VAL A 1 163 ? -2.659 -4.620 0.966 1.00 97.12 163 VAL A C 1
ATOM 1292 O O . VAL A 1 163 ? -2.999 -5.658 0.409 1.00 97.12 163 VAL A O 1
ATOM 1295 N N . ILE A 1 164 ? -2.334 -3.522 0.291 1.00 95.62 164 ILE A N 1
ATOM 1296 C CA . ILE A 1 164 ? -2.395 -3.389 -1.164 1.00 95.62 164 ILE A CA 1
ATOM 1297 C C . ILE A 1 164 ? -1.014 -2.974 -1.681 1.00 95.62 164 ILE A C 1
ATOM 1299 O O . ILE A 1 164 ? -0.609 -1.822 -1.537 1.00 95.62 164 ILE A O 1
ATOM 1303 N N . PRO A 1 165 ? -0.248 -3.877 -2.295 1.00 94.38 165 PRO A N 1
ATOM 1304 C CA . PRO A 1 165 ? 0.959 -3.497 -2.995 1.00 94.38 165 PRO A CA 1
ATOM 1305 C C . PRO A 1 165 ? 0.586 -2.803 -4.307 1.00 94.38 165 PRO A C 1
ATOM 1307 O O . PRO A 1 165 ? -0.233 -3.278 -5.090 1.00 94.38 165 PRO A O 1
ATOM 1310 N N . SER A 1 166 ? 1.215 -1.663 -4.545 1.00 89.94 166 SER A N 1
ATOM 1311 C CA . SER A 1 166 ? 1.022 -0.831 -5.721 1.00 89.94 166 SER A CA 1
ATOM 1312 C C . SER A 1 166 ? 2.349 -0.680 -6.446 1.00 89.94 166 SER A C 1
ATOM 1314 O O . SER A 1 166 ? 3.404 -0.512 -5.827 1.00 89.94 166 SER A O 1
ATOM 1316 N N . ALA A 1 167 ? 2.305 -0.735 -7.776 1.00 87.19 167 ALA A N 1
ATOM 1317 C CA . ALA A 1 167 ? 3.483 -0.481 -8.592 1.00 87.19 167 ALA A CA 1
ATOM 1318 C C . ALA A 1 167 ? 4.040 0.919 -8.298 1.00 87.19 167 ALA A C 1
ATOM 1320 O O . ALA A 1 167 ? 5.241 1.070 -8.096 1.00 87.19 167 ALA A O 1
ATOM 1321 N N . SER A 1 168 ? 3.166 1.932 -8.239 1.00 86.25 168 SER A N 1
ATOM 1322 C CA . SER A 1 168 ? 3.513 3.353 -8.059 1.00 86.25 168 SER A CA 1
ATOM 1323 C C . SER A 1 168 ? 4.690 3.810 -8.931 1.00 86.25 168 SER A C 1
ATOM 1325 O O . SER A 1 168 ? 5.520 4.628 -8.525 1.00 86.25 168 SER A O 1
ATOM 1327 N N . SER A 1 169 ? 4.762 3.252 -10.140 1.00 82.25 169 SER A N 1
ATOM 1328 C CA . SER A 1 169 ? 5.780 3.558 -11.134 1.00 82.25 169 SER A CA 1
ATOM 1329 C C . SER A 1 169 ? 5.580 4.980 -11.666 1.00 82.25 169 SER A C 1
ATOM 1331 O O . SER A 1 169 ? 4.474 5.321 -12.083 1.00 82.25 169 SER A O 1
ATOM 1333 N N . PRO A 1 170 ? 6.631 5.814 -11.728 1.00 75.62 170 PRO A N 1
ATOM 1334 C CA . PRO A 1 170 ? 6.501 7.207 -12.158 1.00 75.62 170 PRO A CA 1
ATOM 1335 C C . PRO A 1 170 ? 6.268 7.348 -13.667 1.00 75.62 170 PRO A C 1
ATOM 1337 O O . PRO A 1 170 ? 5.886 8.413 -14.132 1.00 75.62 170 PRO A O 1
ATOM 1340 N N . ASN A 1 171 ? 6.565 6.310 -14.454 1.00 73.12 171 ASN A N 1
ATOM 1341 C CA . ASN A 1 171 ? 6.287 6.262 -15.886 1.00 73.12 171 ASN A CA 1
ATOM 1342 C C . ASN A 1 171 ? 6.331 4.819 -16.407 1.00 73.12 171 ASN A C 1
ATOM 1344 O O . ASN A 1 171 ? 6.808 3.907 -15.729 1.00 73.12 171 ASN A O 1
ATOM 1348 N N . ILE A 1 172 ? 5.887 4.645 -17.653 1.00 65.31 172 ILE A N 1
ATOM 1349 C CA . ILE A 1 172 ? 5.760 3.341 -18.314 1.00 65.31 172 ILE A CA 1
ATOM 1350 C C . ILE A 1 172 ? 7.082 2.580 -18.458 1.00 65.31 172 ILE A C 1
ATOM 1352 O O . ILE A 1 172 ? 7.100 1.362 -18.341 1.00 65.31 172 ILE A O 1
ATOM 1356 N N . ARG A 1 173 ? 8.215 3.274 -18.640 1.00 70.12 173 ARG A N 1
ATOM 1357 C CA . ARG A 1 173 ? 9.531 2.619 -18.771 1.00 70.12 173 ARG A CA 1
ATOM 1358 C C . ARG A 1 173 ? 10.001 1.984 -17.465 1.00 70.12 173 ARG A C 1
ATOM 1360 O O . ARG A 1 173 ? 10.941 1.200 -17.468 1.00 70.12 173 ARG A O 1
ATOM 1367 N N . LYS A 1 174 ? 9.367 2.359 -16.355 1.00 74.75 174 LYS A N 1
ATOM 1368 C CA . LYS A 1 174 ? 9.639 1.864 -15.009 1.00 74.75 174 LYS A CA 1
ATOM 1369 C C . LYS A 1 174 ? 8.458 1.071 -14.448 1.00 74.75 174 LYS A C 1
ATOM 1371 O O . LYS A 1 174 ? 8.310 0.978 -13.228 1.00 74.75 174 LYS A O 1
ATOM 1376 N N . ALA A 1 175 ? 7.586 0.573 -15.325 1.00 73.94 175 ALA A N 1
ATOM 1377 C CA . ALA A 1 175 ? 6.397 -0.168 -14.945 1.00 73.94 175 ALA A CA 1
ATOM 1378 C C . ALA A 1 175 ? 6.767 -1.436 -14.165 1.00 73.94 175 ALA A C 1
ATOM 1380 O O . ALA A 1 175 ? 7.604 -2.233 -14.587 1.00 73.94 175 ALA A O 1
ATOM 1381 N N . ILE A 1 176 ? 6.110 -1.626 -13.026 1.00 77.56 176 ILE A N 1
ATOM 1382 C CA . ILE A 1 176 ? 6.168 -2.864 -12.256 1.00 77.56 176 ILE A CA 1
ATOM 1383 C C . ILE A 1 176 ? 4.863 -3.605 -12.516 1.00 77.56 176 ILE A C 1
ATOM 1385 O O . ILE A 1 176 ? 3.786 -3.082 -12.243 1.00 77.56 176 ILE A O 1
ATOM 1389 N N . LEU A 1 177 ? 4.966 -4.813 -13.064 1.00 77.38 177 LEU A N 1
ATOM 1390 C CA . LEU A 1 177 ? 3.814 -5.665 -13.319 1.00 77.38 177 LEU A CA 1
ATOM 1391 C C . LEU A 1 177 ? 3.422 -6.456 -12.076 1.00 77.38 177 LEU A C 1
ATOM 1393 O O . LEU A 1 177 ? 4.253 -6.708 -11.204 1.00 77.38 177 LEU A O 1
ATOM 1397 N N . VAL A 1 178 ? 2.180 -6.934 -12.056 1.00 78.06 178 VAL A N 1
ATOM 1398 C CA . VAL A 1 178 ? 1.639 -7.778 -10.980 1.00 78.06 178 VAL A CA 1
ATOM 1399 C C . VAL A 1 178 ? 2.539 -8.988 -10.709 1.00 78.06 178 VAL A C 1
ATOM 1401 O O . VAL A 1 178 ? 2.859 -9.246 -9.555 1.00 78.06 178 VAL A O 1
ATOM 1404 N N . ASN A 1 179 ? 3.058 -9.655 -11.745 1.00 78.12 179 ASN A N 1
ATOM 1405 C CA . ASN A 1 179 ? 3.981 -10.786 -11.578 1.00 78.12 179 ASN A CA 1
ATOM 1406 C C . ASN A 1 179 ? 5.312 -10.393 -10.911 1.00 78.12 179 ASN A C 1
ATOM 1408 O O . ASN A 1 179 ? 5.893 -11.191 -10.179 1.00 78.12 179 ASN A O 1
ATOM 1412 N N . HIS A 1 180 ? 5.800 -9.166 -11.128 1.00 83.38 180 HIS A N 1
ATOM 1413 C CA . HIS A 1 180 ? 6.985 -8.666 -10.423 1.00 83.38 180 HIS A CA 1
ATOM 1414 C C . HIS A 1 180 ? 6.677 -8.432 -8.942 1.00 83.38 180 HIS A C 1
ATOM 1416 O O . HIS A 1 180 ? 7.489 -8.775 -8.086 1.00 83.38 180 HIS A O 1
ATOM 1422 N N . ILE A 1 181 ? 5.498 -7.880 -8.638 1.00 89.19 181 ILE A N 1
ATOM 1423 C CA . ILE A 1 181 ? 5.036 -7.689 -7.260 1.00 89.19 181 ILE A CA 1
ATOM 1424 C C . ILE A 1 181 ? 4.879 -9.049 -6.566 1.00 89.19 181 ILE A C 1
ATOM 1426 O O . ILE A 1 181 ? 5.401 -9.225 -5.468 1.00 89.19 181 ILE A O 1
ATOM 1430 N N . ASP A 1 182 ? 4.232 -10.026 -7.211 1.00 84.94 182 ASP A N 1
ATOM 1431 C CA . ASP A 1 182 ? 4.052 -11.382 -6.670 1.00 84.94 182 ASP A CA 1
ATOM 1432 C C . ASP A 1 182 ? 5.393 -12.039 -6.336 1.00 84.94 182 ASP A C 1
ATOM 1434 O O . ASP A 1 182 ? 5.550 -12.612 -5.259 1.00 84.94 182 ASP A O 1
ATOM 1438 N N . LEU A 1 183 ? 6.391 -11.889 -7.211 1.00 84.69 183 LEU A N 1
ATOM 1439 C CA . LEU A 1 183 ? 7.728 -12.421 -6.978 1.00 84.69 183 LEU A CA 1
ATOM 1440 C C . LEU A 1 183 ? 8.426 -11.763 -5.781 1.00 84.69 183 LEU A C 1
ATOM 1442 O O . LEU A 1 183 ? 9.083 -12.456 -5.000 1.00 84.69 183 LEU A O 1
ATOM 1446 N N . VAL A 1 184 ? 8.287 -10.444 -5.620 1.00 90.81 184 VAL A N 1
ATOM 1447 C CA . VAL A 1 184 ? 8.844 -9.730 -4.462 1.00 90.81 184 VAL A CA 1
ATOM 1448 C C . VAL A 1 184 ? 8.178 -10.220 -3.181 1.00 90.81 184 VAL A C 1
ATOM 1450 O O . VAL A 1 184 ? 8.872 -10.595 -2.242 1.00 90.81 184 VAL A O 1
ATOM 1453 N N . LEU A 1 185 ? 6.848 -10.315 -3.160 1.00 93.88 185 LEU A N 1
ATOM 1454 C CA . LEU A 1 185 ? 6.109 -10.820 -2.004 1.00 93.88 185 LEU A CA 1
ATOM 1455 C C . LEU A 1 185 ? 6.456 -12.283 -1.690 1.00 93.88 185 LEU A C 1
ATOM 1457 O O . LEU A 1 185 ? 6.605 -12.650 -0.528 1.00 93.88 185 LEU A O 1
ATOM 1461 N N . TYR A 1 186 ? 6.621 -13.123 -2.713 1.00 93.25 186 TYR A N 1
ATOM 1462 C CA . TYR A 1 186 ? 7.079 -14.501 -2.541 1.00 93.25 186 TYR A CA 1
ATOM 1463 C C . TYR A 1 186 ? 8.474 -14.547 -1.912 1.00 93.25 186 TYR A C 1
ATOM 1465 O O . TYR A 1 186 ? 8.696 -15.299 -0.967 1.00 93.25 186 TYR A O 1
ATOM 1473 N N . SER A 1 187 ? 9.387 -13.694 -2.382 1.00 91.12 187 SER A N 1
ATOM 1474 C CA . SER A 1 187 ? 10.747 -13.583 -1.841 1.00 91.12 187 SER A CA 1
ATOM 1475 C C . SER A 1 187 ? 10.769 -13.053 -0.404 1.00 91.12 187 SER A C 1
ATOM 1477 O O . SER A 1 187 ? 11.662 -13.403 0.359 1.00 91.12 187 SER A O 1
ATOM 1479 N N . MET A 1 188 ? 9.772 -12.256 -0.010 1.00 93.56 188 MET A N 1
ATOM 1480 C CA . MET A 1 188 ? 9.569 -11.808 1.374 1.00 93.56 188 MET A CA 1
ATOM 1481 C C . MET A 1 188 ? 8.944 -12.887 2.278 1.00 93.56 188 MET A C 1
ATOM 1483 O O . MET A 1 188 ? 8.775 -12.651 3.470 1.00 93.56 188 MET A O 1
ATOM 1487 N N . GLY A 1 189 ? 8.605 -14.063 1.738 1.00 95.88 189 GLY A N 1
ATOM 1488 C CA . GLY A 1 189 ? 8.094 -15.204 2.500 1.00 95.88 189 GLY A CA 1
ATOM 1489 C C . GLY A 1 189 ? 6.569 -15.303 2.584 1.00 95.88 189 GLY A C 1
ATOM 1490 O O . GLY A 1 189 ? 6.067 -16.209 3.247 1.00 95.88 189 GLY A O 1
ATOM 1491 N N . PHE A 1 190 ? 5.813 -14.438 1.898 1.00 96.88 190 PHE A N 1
ATOM 1492 C CA . PHE A 1 190 ? 4.349 -14.513 1.917 1.00 96.88 190 PHE A CA 1
ATOM 1493 C C . PHE A 1 190 ? 3.843 -15.741 1.161 1.00 96.88 190 PHE A C 1
ATOM 1495 O O . PHE A 1 190 ? 4.276 -16.038 0.044 1.00 96.88 190 PHE A O 1
ATOM 1502 N N . SER A 1 191 ? 2.868 -16.438 1.737 1.00 96.62 191 SER A N 1
ATOM 1503 C CA . SER A 1 191 ? 2.214 -17.604 1.145 1.00 96.62 191 SER A CA 1
ATOM 1504 C C . SER A 1 191 ? 1.394 -17.239 -0.094 1.00 96.62 191 SER A C 1
ATOM 1506 O O . SER A 1 191 ? 0.965 -16.100 -0.281 1.00 96.62 191 SER A O 1
ATOM 1508 N N . ARG A 1 192 ? 1.086 -18.231 -0.943 1.00 90.44 192 ARG A N 1
ATOM 1509 C CA . ARG A 1 192 ? 0.230 -18.017 -2.126 1.00 90.44 192 ARG A CA 1
ATOM 1510 C C . ARG A 1 192 ? -1.122 -17.396 -1.754 1.00 90.44 192 ARG A C 1
ATOM 1512 O O . ARG A 1 192 ? -1.648 -16.589 -2.509 1.00 90.44 192 ARG A O 1
ATOM 1519 N N . ARG A 1 193 ? -1.683 -17.767 -0.599 1.00 92.56 193 ARG A N 1
ATOM 1520 C CA . ARG A 1 193 ? -2.958 -17.225 -0.114 1.00 92.56 193 ARG A CA 1
ATOM 1521 C C . ARG A 1 193 ? -2.843 -15.740 0.225 1.00 92.56 193 ARG A C 1
ATOM 1523 O O . ARG A 1 193 ? -3.672 -14.966 -0.236 1.00 92.56 193 ARG A O 1
ATOM 1530 N N . GLU A 1 194 ? -1.828 -15.348 0.990 1.00 95.44 194 GLU A N 1
ATOM 1531 C CA . GLU A 1 194 ? -1.612 -13.946 1.384 1.00 95.44 194 GLU A CA 1
ATOM 1532 C C . GLU A 1 194 ? -1.352 -13.057 0.169 1.00 95.44 194 GLU A C 1
ATOM 1534 O O . GLU A 1 194 ? -1.931 -11.980 0.056 1.00 95.44 194 GLU A O 1
ATOM 1539 N N . ARG A 1 195 ? -0.558 -13.535 -0.793 1.00 92.69 195 ARG A N 1
ATOM 1540 C CA . ARG A 1 195 ? -0.303 -12.793 -2.034 1.00 92.69 195 ARG A CA 1
ATOM 1541 C C . ARG A 1 195 ? -1.571 -12.581 -2.854 1.00 92.69 195 ARG A C 1
ATOM 1543 O O . ARG A 1 195 ? -1.807 -11.468 -3.305 1.00 92.69 195 ARG A O 1
ATOM 1550 N N . ARG A 1 196 ? -2.439 -13.592 -2.968 1.00 87.56 196 ARG A N 1
ATOM 1551 C CA . ARG A 1 196 ? -3.751 -13.431 -3.624 1.00 87.56 196 ARG A CA 1
ATOM 1552 C C . ARG A 1 196 ? -4.665 -12.458 -2.884 1.00 87.56 196 ARG A C 1
ATOM 1554 O O . ARG A 1 196 ? -5.355 -11.675 -3.528 1.00 87.56 196 ARG A O 1
ATOM 1561 N N . LEU A 1 197 ? -4.655 -12.460 -1.549 1.00 88.38 197 LEU A N 1
ATOM 1562 C CA . LEU A 1 197 ? -5.404 -11.463 -0.777 1.00 88.38 197 LEU A CA 1
ATOM 1563 C C . LEU A 1 197 ? -4.934 -10.043 -1.111 1.00 88.38 197 LEU A C 1
ATOM 1565 O O . LEU A 1 197 ? -5.754 -9.180 -1.412 1.00 88.38 197 LEU A O 1
ATOM 1569 N N . MET A 1 198 ? -3.618 -9.831 -1.117 1.00 94.56 198 MET A N 1
ATOM 1570 C CA . MET A 1 198 ? -2.996 -8.538 -1.395 1.00 94.56 198 MET A CA 1
ATOM 1571 C C . MET A 1 198 ? -3.180 -8.056 -2.839 1.00 94.56 198 MET A C 1
ATOM 1573 O O . MET A 1 198 ? -3.414 -6.872 -3.058 1.00 94.56 198 MET A O 1
ATOM 1577 N N . LEU A 1 199 ? -3.073 -8.952 -3.823 1.00 86.12 199 LEU A N 1
ATOM 1578 C CA . LEU A 1 199 ? -3.073 -8.596 -5.247 1.00 86.12 199 LEU A CA 1
ATOM 1579 C C . LEU A 1 199 ? -4.465 -8.589 -5.885 1.00 86.12 199 LEU A C 1
ATOM 1581 O O . LEU A 1 199 ? -4.690 -7.832 -6.824 1.00 86.12 199 LEU A O 1
ATOM 1585 N N . GLU A 1 200 ? -5.389 -9.417 -5.396 1.00 81.06 200 GLU A N 1
ATOM 1586 C CA . GLU A 1 200 ? -6.716 -9.591 -6.001 1.00 81.06 200 GLU A CA 1
ATOM 1587 C C . GLU A 1 200 ? -7.817 -9.071 -5.066 1.00 81.06 200 GLU A C 1
ATOM 1589 O O . GLU A 1 200 ? -8.610 -8.207 -5.438 1.00 81.06 200 GLU A O 1
ATOM 1594 N N . PHE A 1 201 ? -7.874 -9.579 -3.831 1.00 83.81 201 PHE A N 1
ATOM 1595 C CA . PHE A 1 201 ? -9.039 -9.383 -2.965 1.00 83.81 201 PHE A CA 1
ATOM 1596 C C . PHE A 1 201 ? -9.125 -7.974 -2.368 1.00 83.81 201 PHE A C 1
ATOM 1598 O O . PHE A 1 201 ? -10.145 -7.303 -2.523 1.00 83.81 201 PHE A O 1
ATOM 1605 N N . TYR A 1 202 ? -8.073 -7.503 -1.695 1.00 91.56 202 TYR A N 1
ATOM 1606 C CA . TYR A 1 202 ? -8.086 -6.196 -1.032 1.00 91.56 202 TYR A CA 1
ATOM 1607 C C . TYR A 1 202 ? -8.209 -5.010 -1.997 1.00 91.56 202 TYR A C 1
ATOM 1609 O O . TYR A 1 202 ? -8.963 -4.090 -1.673 1.00 91.56 202 TYR A O 1
ATOM 1617 N N . PRO A 1 203 ? -7.562 -5.005 -3.181 1.00 85.81 203 PRO A N 1
ATOM 1618 C CA . PRO A 1 203 ? -7.807 -3.970 -4.182 1.00 85.81 203 PRO A CA 1
ATOM 1619 C C . PRO A 1 203 ? -9.276 -3.923 -4.615 1.00 85.81 203 PRO A C 1
ATOM 1621 O O . PRO A 1 203 ? -9.865 -2.844 -4.684 1.00 85.81 203 PRO A O 1
ATOM 1624 N N . MET A 1 204 ? -9.902 -5.085 -4.830 1.00 80.00 204 MET A N 1
ATOM 1625 C CA . MET A 1 204 ? -11.316 -5.154 -5.197 1.00 80.00 204 MET A CA 1
ATOM 1626 C C . MET A 1 204 ? -12.247 -4.703 -4.070 1.00 80.00 204 MET A C 1
ATOM 1628 O O . MET A 1 204 ? -13.192 -3.961 -4.334 1.00 80.00 204 MET A O 1
ATOM 1632 N N . ASP A 1 205 ? -11.985 -5.099 -2.822 1.00 83.75 205 ASP A N 1
ATOM 1633 C CA . ASP A 1 205 ? -12.751 -4.640 -1.656 1.00 83.75 205 ASP A CA 1
ATOM 1634 C C . ASP A 1 205 ? -12.637 -3.115 -1.480 1.00 83.75 205 ASP A C 1
ATOM 1636 O O . ASP A 1 205 ? -13.656 -2.449 -1.282 1.00 83.75 205 ASP A O 1
ATOM 1640 N N . LEU A 1 206 ? -11.439 -2.538 -1.658 1.00 85.31 206 LEU A N 1
ATOM 1641 C CA . LEU A 1 206 ? -11.236 -1.085 -1.637 1.00 85.31 206 LEU A CA 1
ATOM 1642 C C . LEU A 1 206 ? -12.112 -0.389 -2.686 1.00 85.31 206 LEU A C 1
ATOM 1644 O O . LEU A 1 206 ? -12.855 0.534 -2.349 1.00 85.31 206 LEU A O 1
ATOM 1648 N N . VAL A 1 207 ? -12.066 -0.844 -3.943 1.00 77.94 207 VAL A N 1
ATOM 1649 C CA . VAL A 1 207 ? -12.873 -0.265 -5.030 1.00 77.94 207 VAL A CA 1
ATOM 1650 C C . VAL A 1 207 ? -14.370 -0.426 -4.754 1.00 77.94 207 VAL A C 1
ATOM 1652 O O . VAL A 1 207 ? -15.134 0.518 -4.945 1.00 77.94 207 VAL A O 1
ATOM 1655 N N . GLN A 1 208 ? -14.815 -1.581 -4.256 1.00 79.06 208 GLN A N 1
ATOM 1656 C CA . GLN A 1 208 ? -16.229 -1.815 -3.948 1.00 79.06 208 GLN A CA 1
ATOM 1657 C C . GLN A 1 208 ? -16.756 -0.918 -2.830 1.00 79.06 208 GLN A C 1
ATOM 1659 O O . GLN A 1 208 ? -17.870 -0.406 -2.936 1.00 79.06 208 GLN A O 1
ATOM 1664 N N . ARG A 1 209 ? -15.998 -0.741 -1.743 1.00 80.56 209 ARG A N 1
ATOM 1665 C CA . ARG A 1 209 ? -16.395 0.164 -0.653 1.00 80.56 209 ARG A CA 1
ATOM 1666 C C . ARG A 1 209 ? -16.450 1.594 -1.128 1.00 80.56 209 ARG A C 1
ATOM 1668 O O . ARG A 1 209 ? -17.361 2.334 -0.777 1.00 80.56 209 ARG A O 1
ATOM 1675 N N . TRP A 1 210 ? -15.488 1.948 -1.958 1.00 72.69 210 TRP A N 1
ATOM 1676 C CA . TRP A 1 210 ? -15.397 3.270 -2.511 1.00 72.69 210 TRP A CA 1
ATOM 1677 C C . TRP A 1 210 ? -16.582 3.630 -3.407 1.00 72.69 210 TRP A C 1
ATOM 1679 O O . TRP A 1 210 ? -17.175 4.683 -3.223 1.00 72.69 210 TRP A O 1
ATOM 1689 N N . LEU A 1 211 ? -17.009 2.724 -4.290 1.00 68.44 211 LEU A N 1
ATOM 1690 C CA . LEU A 1 211 ? -18.200 2.917 -5.128 1.00 68.44 211 LEU A CA 1
ATOM 1691 C C . LEU A 1 211 ? -19.514 3.038 -4.329 1.00 68.44 211 LEU A C 1
ATOM 1693 O O . LEU A 1 211 ? -20.539 3.399 -4.900 1.00 68.44 211 LEU A O 1
ATOM 1697 N N . LYS A 1 212 ? -19.503 2.711 -3.030 1.00 70.62 212 LYS A N 1
ATOM 1698 C CA . LYS A 1 212 ? -20.646 2.850 -2.113 1.00 70.62 212 LYS A CA 1
ATOM 1699 C C . LYS A 1 212 ? -20.581 4.112 -1.240 1.00 70.62 212 LYS A C 1
ATOM 1701 O O . LYS A 1 212 ? -21.501 4.311 -0.449 1.00 70.62 212 LYS A O 1
ATOM 1706 N N . THR A 1 213 ? -19.494 4.884 -1.318 1.00 65.44 213 THR A N 1
ATOM 1707 C CA . THR A 1 213 ? -19.267 6.102 -0.516 1.00 65.44 213 THR A CA 1
ATOM 1708 C C . THR A 1 213 ? -19.753 7.329 -1.276 1.00 65.44 213 THR A C 1
ATOM 1710 O O . THR A 1 213 ? -20.349 8.211 -0.624 1.00 65.44 213 THR A O 1
#

Foldseek 3Di:
DPPQFPPPVDLVVVLVVLLVDAEDDDDDDPVVCVVNVVVNVVSPHPYDDADEDEEEDEPVCVVVCVVPDPHLAYEYQYQALNSLQCLLQDLHLYEDEDALNRLVSQDLVSLLSNLPHPDAYEYEYQVLRLVVCVVVDVDPVSVVSLLSVLVRLVSNVVSVHAYAYHPNQPDSRSGDDLVNVLVSCVVSVDDPVSSCSHRPPRVVVSVVVSVVD